Protein AF-A0A7S1QDV4-F1 (afdb_monomer_lite)

pLDDT: mean 86.15, std 13.87, range [32.69, 98.25]

Secondary structure (DSSP, 8-state):
-----PPPTT-------S--TTS-HHHHTTS------GGGGTTSHHHHHHHHHHHHHHH-TTGGG--HHHHHHHHHHHHHHHHHHHHHH--BSS---HHHHHHHHHHHHHHHHHGGG----------TTTTTT-----STHHHHHHHHHHHHHHHHHHHSSSB-HHHHHHHHHHHHHIIIIIS--------SS---GGGEEEETTTTEEEEGGGGSPPP---TTS-GGG-----HHHHHHHHHHHHHHHTT--------TTSSHHHHHHHIIIIIS-TTSTT-SEEEEEEE--TT--HHHHHHHHHTT-EEETTTTEEEPSTT-EEEEEEE-TT-SPP-TTS--HHHHHHHHHHHH-

Radius of gyration: 23.44 Å; chains: 1; bounding box: 70×48×66 Å

Structure (mmCIF, N/CA/C/O backbone):
data_AF-A0A7S1QDV4-F1
#
_entry.id   AF-A0A7S1QDV4-F1
#
loop_
_atom_site.group_PDB
_atom_site.id
_atom_site.type_symbol
_atom_site.label_atom_id
_atom_site.label_alt_id
_atom_site.label_comp_id
_atom_site.label_asym_id
_atom_site.label_entity_id
_atom_site.label_seq_id
_atom_site.pdbx_PDB_ins_code
_atom_site.Cartn_x
_atom_site.Cartn_y
_atom_site.Cartn_z
_atom_site.occupancy
_atom_site.B_iso_or_equiv
_atom_site.auth_seq_id
_atom_site.auth_comp_id
_atom_site.auth_asym_id
_atom_site.auth_atom_id
_atom_site.pdbx_PDB_model_num
ATOM 1 N N . ASN A 1 1 ? -30.503 -0.912 33.804 1.00 65.62 1 ASN A N 1
ATOM 2 C CA . ASN A 1 1 ? -31.696 -0.034 33.741 1.00 65.62 1 ASN A CA 1
ATOM 3 C C . ASN A 1 1 ? -33.002 -0.763 33.413 1.00 65.62 1 ASN A C 1
ATOM 5 O O . ASN A 1 1 ? -34.044 -0.167 33.613 1.00 65.62 1 ASN A O 1
ATOM 9 N N . GLY A 1 2 ? -33.002 -2.035 32.973 1.00 85.06 2 GLY A N 1
ATOM 10 C CA . GLY A 1 2 ? -34.245 -2.825 32.832 1.00 85.06 2 GLY A CA 1
ATOM 11 C C . GLY A 1 2 ? -35.190 -2.375 31.710 1.00 85.06 2 GLY A C 1
ATOM 12 O O . GLY A 1 2 ? -36.275 -2.934 31.560 1.00 85.06 2 GLY A O 1
ATOM 13 N N . GLU A 1 3 ? -34.776 -1.390 30.916 1.00 88.81 3 GLU A N 1
ATOM 14 C CA . GLU A 1 3 ? -35.532 -0.884 29.779 1.00 88.81 3 GLU A CA 1
ATOM 15 C C . GLU A 1 3 ? -35.648 -1.961 28.700 1.00 88.81 3 GLU A C 1
ATOM 17 O O . GLU A 1 3 ? -34.660 -2.550 28.260 1.00 88.81 3 GLU A O 1
ATOM 22 N N . ARG A 1 4 ? -36.886 -2.238 28.285 1.00 84.31 4 ARG A N 1
ATOM 23 C CA . ARG A 1 4 ? -37.187 -3.160 27.190 1.00 84.31 4 ARG A CA 1
ATOM 24 C C . ARG A 1 4 ? -37.425 -2.347 25.931 1.00 84.31 4 ARG A C 1
ATOM 26 O O . ARG A 1 4 ? -38.525 -1.844 25.719 1.00 84.31 4 ARG A O 1
ATOM 33 N N . ILE A 1 5 ? -36.400 -2.243 25.097 1.00 87.44 5 ILE A N 1
ATOM 34 C CA . ILE A 1 5 ? -36.508 -1.603 23.788 1.00 87.44 5 ILE A CA 1
ATOM 35 C C . ILE A 1 5 ? -36.873 -2.688 22.774 1.00 87.44 5 ILE A C 1
ATOM 37 O O . ILE A 1 5 ? -36.103 -3.619 22.546 1.00 87.44 5 ILE A O 1
ATOM 41 N N . LYS A 1 6 ? -38.077 -2.602 22.198 1.00 88.62 6 LYS A N 1
ATOM 42 C CA . LYS A 1 6 ? -38.465 -3.464 21.075 1.00 88.62 6 LYS A CA 1
ATOM 43 C C . LYS A 1 6 ? -37.795 -2.946 19.808 1.00 88.62 6 LYS A C 1
ATOM 45 O O . LYS A 1 6 ? -37.890 -1.757 19.525 1.00 88.62 6 LYS A O 1
ATOM 50 N N . ILE A 1 7 ? -37.155 -3.838 19.059 1.00 88.56 7 ILE A N 1
ATOM 51 C CA . ILE A 1 7 ? -36.587 -3.524 17.746 1.00 88.56 7 ILE A CA 1
ATOM 52 C C . ILE A 1 7 ? -37.751 -3.508 16.740 1.00 88.56 7 ILE A C 1
ATOM 54 O O . ILE A 1 7 ? -38.429 -4.527 16.618 1.00 88.56 7 ILE A O 1
ATOM 58 N N . PRO A 1 8 ? -38.046 -2.375 16.077 1.00 92.88 8 PRO A N 1
ATOM 59 C CA . PRO A 1 8 ? -39.055 -2.310 15.023 1.00 92.88 8 PRO A CA 1
ATO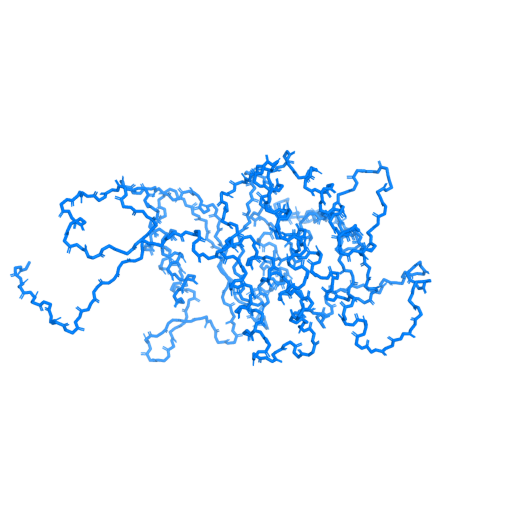M 60 C C . PRO A 1 8 ? -38.665 -3.155 13.804 1.00 92.88 8 PRO A C 1
ATOM 62 O O . PRO A 1 8 ? -37.484 -3.230 13.474 1.00 92.88 8 PRO A O 1
ATOM 65 N N . ASP A 1 9 ? -39.651 -3.668 13.064 1.00 91.81 9 ASP A N 1
ATOM 66 C CA . ASP A 1 9 ? -39.426 -4.506 11.867 1.00 91.81 9 ASP A CA 1
ATOM 67 C C . ASP A 1 9 ? -38.701 -3.775 10.718 1.00 91.81 9 ASP A C 1
ATOM 69 O O . ASP A 1 9 ? -38.211 -4.395 9.780 1.00 91.81 9 ASP A O 1
ATOM 73 N N . ILE A 1 10 ? -38.609 -2.444 10.793 1.00 95.25 10 ILE A N 1
ATOM 74 C CA . ILE A 1 10 ? -37.862 -1.608 9.842 1.00 95.25 10 ILE A CA 1
ATOM 75 C C . ILE A 1 10 ? -36.352 -1.549 10.132 1.00 95.25 10 ILE A C 1
ATOM 77 O O . ILE A 1 10 ? -35.610 -0.970 9.342 1.00 95.25 10 ILE A O 1
ATOM 81 N N . ILE A 1 11 ? -35.884 -2.099 11.259 1.00 93.25 11 ILE A N 1
ATOM 82 C CA . ILE A 1 11 ? -34.466 -2.093 11.641 1.00 93.25 11 ILE A CA 1
ATOM 83 C C . ILE A 1 11 ? -33.857 -3.464 11.360 1.00 93.25 11 ILE A C 1
ATOM 85 O O . ILE A 1 11 ? -34.303 -4.482 11.879 1.00 93.25 11 ILE A O 1
ATOM 89 N N . SER A 1 12 ? -32.782 -3.470 10.575 1.00 90.94 12 SER A N 1
ATOM 90 C CA . SER A 1 12 ? -31.929 -4.638 10.356 1.00 90.94 12 SER A CA 1
ATOM 91 C C . SER A 1 12 ? -30.550 -4.382 10.952 1.00 90.94 12 SER A C 1
ATOM 93 O O . SER A 1 12 ? -29.991 -3.301 10.780 1.00 90.94 12 SER A O 1
ATOM 95 N N . ILE A 1 13 ? -30.000 -5.376 11.649 1.00 90.62 13 ILE A N 1
ATOM 96 C CA . ILE A 1 13 ? -28.646 -5.328 12.208 1.00 90.62 13 ILE A CA 1
ATOM 97 C C . ILE A 1 13 ? -27.795 -6.312 11.415 1.00 90.62 13 ILE A C 1
ATOM 99 O O . ILE A 1 13 ? -28.118 -7.497 11.345 1.00 90.62 13 ILE A O 1
ATOM 103 N N . MET A 1 14 ? -26.719 -5.812 10.818 1.00 91.75 14 MET A N 1
ATOM 104 C CA . MET A 1 14 ? -25.786 -6.602 10.024 1.00 91.75 14 MET A CA 1
ATOM 105 C C . MET A 1 14 ? -24.405 -6.556 10.668 1.00 91.75 14 MET A C 1
ATOM 107 O O . MET A 1 14 ? -23.959 -5.500 11.114 1.00 91.75 14 MET A O 1
ATOM 111 N N . PHE A 1 15 ? -23.734 -7.704 10.688 1.00 89.19 15 PHE A N 1
ATOM 112 C CA . PHE A 1 15 ? -22.357 -7.833 11.140 1.00 89.19 15 PHE A CA 1
ATOM 113 C C . PHE A 1 15 ? -21.510 -8.344 9.981 1.00 89.19 15 PHE A C 1
ATOM 115 O O . PHE A 1 15 ? -21.818 -9.383 9.400 1.00 89.19 15 PHE A O 1
ATOM 122 N N . GLU A 1 16 ? -20.437 -7.625 9.673 1.00 88.62 16 GLU A N 1
ATOM 123 C CA . GLU A 1 16 ? -19.384 -8.100 8.784 1.00 88.62 16 GLU A CA 1
ATOM 124 C C . GLU A 1 16 ? -18.209 -8.533 9.658 1.00 88.62 16 GLU A C 1
ATOM 126 O O . GLU A 1 16 ? -17.581 -7.715 10.329 1.00 88.62 16 GLU A O 1
ATOM 131 N N . VAL A 1 17 ? -17.970 -9.841 9.717 1.00 87.44 17 VAL A N 1
ATOM 132 C CA . VAL A 1 17 ? -16.960 -10.448 10.587 1.00 87.44 17 VAL A CA 1
ATOM 133 C C . VAL A 1 17 ? -16.050 -11.350 9.774 1.00 87.44 17 VAL A C 1
ATOM 135 O O . VAL A 1 17 ? -16.496 -12.020 8.845 1.00 87.44 17 VAL A O 1
ATOM 138 N N . GLN A 1 18 ? -14.772 -11.388 10.145 1.00 83.69 18 GLN A N 1
ATOM 139 C CA . GLN A 1 18 ? -13.804 -12.276 9.510 1.00 83.69 18 GLN A CA 1
ATOM 140 C C . GLN A 1 18 ? -14.046 -13.741 9.893 1.00 83.69 18 GLN A C 1
ATOM 142 O O . GLN A 1 18 ? -13.958 -14.628 9.046 1.00 83.69 18 GLN A O 1
ATOM 147 N N . ASP A 1 19 ? -14.340 -14.001 11.169 1.00 85.75 19 ASP A N 1
ATOM 148 C CA . ASP A 1 19 ? -14.624 -15.338 11.672 1.00 85.75 19 ASP A CA 1
ATOM 149 C C . ASP A 1 19 ? -15.528 -15.313 12.914 1.00 85.75 19 ASP A C 1
ATOM 151 O O . ASP A 1 19 ? -15.794 -14.266 13.501 1.00 85.75 19 ASP A O 1
ATOM 155 N N . LEU A 1 20 ? -16.027 -16.493 13.291 1.00 88.56 20 LEU A N 1
ATOM 156 C CA . LEU A 1 20 ? -16.934 -16.702 14.424 1.00 88.56 20 LEU A CA 1
ATOM 157 C C . LEU A 1 20 ? -16.355 -17.681 15.455 1.00 88.56 20 LEU A C 1
ATOM 159 O O . LEU A 1 20 ? -17.106 -18.325 16.187 1.00 88.56 20 LEU A O 1
ATOM 163 N N . ARG A 1 21 ? -15.024 -17.828 15.528 1.00 87.88 21 ARG A N 1
ATOM 164 C CA . ARG A 1 21 ? -14.371 -18.860 16.362 1.00 87.88 21 ARG A CA 1
ATOM 165 C C . ARG A 1 21 ? -14.657 -18.714 17.856 1.00 87.88 21 ARG A C 1
ATOM 167 O O . ARG A 1 21 ? -14.619 -19.703 18.580 1.00 87.88 21 ARG A O 1
ATOM 174 N N . HIS A 1 22 ? -14.968 -17.501 18.302 1.00 87.81 22 HIS A N 1
ATOM 175 C CA . HIS A 1 22 ? -15.295 -17.194 19.694 1.00 87.81 22 HIS A CA 1
ATOM 176 C C . HIS A 1 22 ? -16.806 -17.114 19.970 1.00 87.81 22 HIS A C 1
ATOM 178 O O . HIS A 1 22 ? -17.211 -16.818 21.094 1.00 87.81 22 HIS A O 1
ATOM 184 N N . ALA A 1 23 ? -17.657 -17.390 18.977 1.00 87.69 23 ALA A N 1
ATOM 185 C CA . ALA A 1 23 ? -19.105 -17.371 19.142 1.00 87.69 23 ALA A CA 1
ATOM 186 C C . ALA A 1 23 ? -19.646 -18.758 19.524 1.00 87.69 23 ALA A C 1
ATOM 188 O O . ALA A 1 23 ? -19.267 -19.779 18.952 1.00 87.69 23 ALA A O 1
ATOM 189 N N . SER A 1 24 ? -20.590 -18.800 20.469 1.00 89.25 24 SER A N 1
ATOM 190 C CA . SER A 1 24 ? -21.280 -20.051 20.795 1.00 89.25 24 SER A CA 1
ATOM 191 C C . SER A 1 24 ? -22.285 -20.427 19.690 1.00 89.25 24 SER A C 1
ATOM 193 O O . SER A 1 24 ? -22.946 -19.530 19.152 1.00 89.25 24 SER A O 1
ATOM 195 N N . PRO A 1 25 ? -22.503 -21.728 19.400 1.00 87.50 25 PRO A N 1
ATOM 196 C CA . PRO A 1 25 ? -23.519 -22.170 18.439 1.00 87.50 25 PRO A CA 1
ATOM 197 C C . PRO A 1 25 ? -24.926 -21.628 18.738 1.00 87.50 25 PRO A C 1
ATOM 199 O O . PRO A 1 25 ? -25.683 -21.308 17.827 1.00 87.50 25 PRO A O 1
ATOM 202 N N . ALA A 1 26 ? -25.266 -21.474 20.022 1.00 89.88 26 ALA A N 1
ATOM 203 C CA . ALA A 1 26 ? -26.553 -20.937 20.459 1.00 89.88 26 ALA A CA 1
ATOM 204 C C . ALA A 1 26 ? -26.718 -19.433 20.174 1.00 89.88 26 ALA A C 1
ATOM 206 O O . ALA A 1 26 ? -27.845 -18.953 20.046 1.00 89.88 26 ALA A O 1
ATOM 207 N N . THR A 1 27 ? -25.611 -18.688 20.097 1.00 84.12 27 THR A N 1
ATOM 208 C CA . THR A 1 27 ? -25.610 -17.267 19.731 1.00 84.12 27 THR A CA 1
ATOM 209 C C . THR A 1 27 ? -25.847 -17.113 18.233 1.00 84.12 27 THR A C 1
ATOM 211 O O . THR A 1 27 ? -26.716 -16.347 17.825 1.00 84.12 27 THR A O 1
ATOM 214 N N . VAL A 1 28 ? -25.112 -17.871 17.414 1.00 87.69 28 VAL A N 1
ATOM 215 C CA . VAL A 1 28 ? -25.165 -17.749 15.947 1.00 87.69 28 VAL A CA 1
ATOM 216 C C . VAL A 1 28 ? -26.433 -18.349 15.339 1.00 87.69 28 VAL A C 1
ATOM 218 O O . VAL A 1 28 ? -26.867 -17.890 14.290 1.00 87.69 28 VAL A O 1
ATOM 221 N N . SER A 1 29 ? -27.090 -19.305 16.007 1.00 88.25 29 SER A N 1
ATOM 222 C CA . SER A 1 29 ? -28.340 -19.914 15.519 1.00 88.25 29 SER A CA 1
ATOM 223 C C . SER A 1 29 ? -29.528 -18.950 15.452 1.00 88.25 29 SER A C 1
ATOM 225 O O . SER A 1 29 ? -30.534 -19.253 14.815 1.00 88.25 29 SER A O 1
ATOM 227 N N . ARG A 1 30 ? -29.425 -17.791 16.112 1.00 87.62 30 ARG A N 1
ATOM 228 C CA . ARG A 1 30 ? -30.446 -16.734 16.095 1.00 87.62 30 ARG A CA 1
ATOM 229 C C . ARG A 1 30 ? -30.224 -15.710 14.981 1.00 87.62 30 ARG A C 1
ATOM 231 O O . ARG A 1 30 ? -31.045 -14.809 14.831 1.00 87.62 30 ARG A O 1
ATOM 238 N N . CYS A 1 31 ? -29.134 -15.836 14.226 1.00 88.50 31 CYS A N 1
ATOM 239 C CA . CYS A 1 31 ? -28.751 -14.922 13.158 1.00 88.50 31 CYS A CA 1
ATOM 240 C C . CYS A 1 31 ? -28.955 -15.576 11.785 1.00 88.50 31 CYS A C 1
ATOM 242 O O . CYS A 1 31 ? -28.742 -16.776 11.613 1.00 88.50 31 CYS A O 1
ATOM 244 N N . GLY A 1 32 ? -29.324 -14.771 10.787 1.00 90.50 32 GLY A N 1
ATOM 245 C CA . GLY A 1 32 ? -29.218 -15.181 9.388 1.00 90.50 32 GLY A CA 1
ATOM 246 C C . GLY A 1 32 ? -27.749 -15.196 8.973 1.00 90.50 32 GLY A C 1
ATOM 247 O O . GLY A 1 32 ? -27.080 -14.169 9.066 1.00 90.50 32 GLY A O 1
ATOM 248 N N . MET A 1 33 ? -27.248 -16.350 8.533 1.00 89.19 33 MET A N 1
ATOM 249 C CA . MET A 1 33 ? -25.855 -16.509 8.117 1.00 89.19 33 MET A CA 1
ATOM 250 C C . MET A 1 33 ? -25.735 -16.443 6.597 1.00 89.19 33 MET A C 1
ATOM 252 O O . MET A 1 33 ? -26.347 -17.241 5.888 1.00 89.19 33 MET A O 1
ATOM 256 N N . VAL A 1 34 ? -24.913 -15.517 6.106 1.00 89.06 34 VAL A N 1
ATOM 257 C CA . VAL A 1 34 ? -24.537 -15.423 4.692 1.00 89.06 34 VAL A CA 1
ATOM 258 C C . VAL A 1 34 ? -23.041 -15.690 4.592 1.00 89.06 34 VAL A C 1
ATOM 260 O O . VAL A 1 34 ? -22.234 -14.904 5.080 1.00 89.06 34 VAL A O 1
ATOM 263 N N . TYR A 1 35 ? -22.672 -16.814 3.982 1.00 84.75 35 TYR A N 1
ATOM 264 C CA . TYR A 1 35 ? -21.274 -17.171 3.754 1.00 84.75 35 TYR A CA 1
ATOM 265 C C . TYR A 1 35 ? -20.839 -16.669 2.378 1.00 84.75 35 TYR A C 1
ATOM 267 O O . TYR A 1 35 ? -21.443 -17.028 1.368 1.00 84.75 35 TYR A O 1
ATOM 275 N N . MET A 1 36 ? -19.785 -15.852 2.333 1.00 78.88 36 MET A N 1
ATOM 276 C CA . MET A 1 36 ? -19.123 -15.492 1.080 1.00 78.88 36 MET A CA 1
ATOM 277 C C . MET A 1 36 ? -17.886 -16.360 0.888 1.00 78.88 36 MET A C 1
ATOM 279 O O . MET A 1 36 ? -16.906 -16.226 1.619 1.00 78.88 36 MET A O 1
ATOM 283 N N . GLU A 1 37 ? -17.914 -17.239 -0.111 1.00 73.06 37 GLU A N 1
ATOM 284 C CA . GLU A 1 37 ? -16.713 -17.967 -0.512 1.00 73.06 37 GLU A CA 1
ATOM 285 C C . GLU A 1 37 ? -15.898 -17.130 -1.510 1.00 73.06 37 GLU A C 1
ATOM 287 O O . GLU A 1 37 ? -16.445 -16.689 -2.527 1.00 73.06 37 GLU A O 1
ATOM 292 N N . PRO A 1 38 ? -14.576 -16.970 -1.302 1.00 65.31 38 PRO A N 1
ATOM 293 C CA . PRO A 1 38 ? -13.695 -16.275 -2.248 1.00 65.31 38 PRO A CA 1
ATOM 294 C C . PRO A 1 38 ? -13.709 -16.870 -3.668 1.00 65.31 38 PRO A C 1
ATOM 296 O O . PRO A 1 38 ? -13.378 -16.187 -4.637 1.00 65.31 38 PRO A O 1
ATOM 299 N N . TYR A 1 39 ? -14.101 -18.143 -3.799 1.00 58.62 39 TYR A N 1
ATOM 300 C CA . TYR A 1 39 ? -14.150 -18.879 -5.061 1.00 58.62 39 TYR A CA 1
ATOM 301 C C . TYR A 1 39 ? -15.126 -18.276 -6.086 1.00 58.62 39 TYR A C 1
ATOM 303 O O . TYR A 1 39 ? -14.797 -18.217 -7.273 1.00 58.62 39 TYR A O 1
ATOM 311 N N . TYR A 1 40 ? -16.282 -17.756 -5.649 1.00 58.94 40 TYR A N 1
ATOM 312 C CA . TYR A 1 40 ? -17.314 -17.220 -6.553 1.00 58.94 40 TYR A CA 1
ATOM 313 C C . TYR A 1 40 ? -16.893 -15.948 -7.306 1.00 58.94 40 TYR A C 1
ATOM 315 O O . TYR A 1 40 ? -17.607 -15.493 -8.195 1.00 58.94 40 TYR A O 1
ATOM 323 N N . LEU A 1 41 ? -15.716 -15.398 -7.002 1.00 60.69 41 LEU A N 1
ATOM 324 C CA . LEU A 1 41 ? -15.153 -14.228 -7.672 1.00 60.69 41 LEU A CA 1
ATOM 325 C C . LEU A 1 41 ? -14.054 -14.572 -8.703 1.00 60.69 41 LEU A C 1
ATOM 327 O O . LEU A 1 41 ? -13.291 -13.687 -9.078 1.00 60.69 41 LEU A O 1
ATOM 331 N N . ALA A 1 42 ? -13.933 -15.828 -9.160 1.00 52.09 42 ALA A N 1
ATOM 332 C CA . ALA A 1 42 ? -12.973 -16.258 -10.197 1.00 52.09 42 ALA A CA 1
ATOM 333 C C . ALA A 1 42 ? -11.485 -15.964 -9.878 1.00 52.09 42 ALA A C 1
ATOM 335 O O . ALA A 1 42 ? -10.700 -15.639 -10.766 1.00 52.09 42 ALA A O 1
ATOM 336 N N . GLY A 1 43 ? -11.084 -16.098 -8.608 1.00 62.19 43 GLY A N 1
ATOM 337 C CA . GLY A 1 43 ? -9.784 -15.627 -8.102 1.00 62.19 43 GLY A CA 1
ATOM 338 C C . GLY A 1 43 ? -9.861 -14.247 -7.441 1.00 62.19 43 GLY A C 1
ATOM 339 O O . GLY A 1 43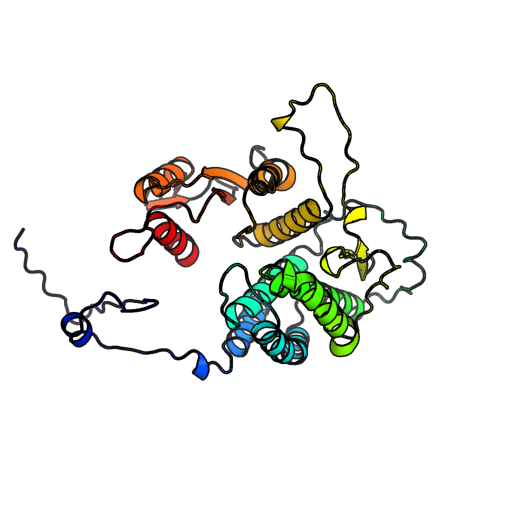 ? -8.848 -13.712 -6.995 1.00 62.19 43 GLY A O 1
ATOM 340 N N . GLY A 1 44 ? -11.055 -13.659 -7.353 1.00 80.25 44 GLY A N 1
ATOM 341 C CA . GLY A 1 44 ? -11.321 -12.417 -6.628 1.00 80.25 44 GLY A CA 1
ATOM 342 C C . GLY A 1 44 ? -11.024 -11.163 -7.433 1.00 80.25 44 GLY A C 1
ATOM 343 O O . GLY A 1 44 ? -11.730 -10.164 -7.325 1.00 80.25 44 GLY A O 1
ATOM 344 N N . TRP A 1 45 ? -9.956 -11.202 -8.222 1.00 90.06 45 TRP A N 1
ATOM 345 C CA . TRP A 1 45 ? -9.272 -9.993 -8.646 1.00 90.06 45 TRP A CA 1
ATOM 346 C C . TRP A 1 45 ? -9.790 -9.407 -9.959 1.00 90.06 45 TRP A C 1
ATOM 348 O O . TRP A 1 45 ? -9.799 -8.188 -10.076 1.00 90.06 45 TRP A O 1
ATOM 358 N N . GLN A 1 46 ? -10.244 -10.206 -10.932 1.00 91.44 46 GLN A N 1
ATOM 359 C CA . GLN A 1 46 ? -10.703 -9.695 -12.234 1.00 91.44 46 GLN A CA 1
ATOM 360 C C . GLN A 1 46 ? -11.866 -8.700 -12.110 1.00 91.44 46 GLN A C 1
ATOM 362 O O . GLN A 1 46 ? -11.755 -7.606 -12.672 1.00 91.44 46 GLN A O 1
ATOM 367 N N . PRO A 1 47 ? -12.970 -9.004 -11.387 1.00 90.88 47 PRO A N 1
ATOM 368 C CA . PRO A 1 47 ? -14.069 -8.049 -11.254 1.00 90.88 47 PRO A CA 1
ATOM 369 C C . PRO A 1 47 ? -13.642 -6.780 -10.505 1.00 90.88 47 PRO A C 1
ATOM 371 O O . PRO A 1 47 ? -14.033 -5.681 -10.897 1.00 90.88 47 PRO A O 1
ATOM 374 N N . LEU A 1 48 ? -12.789 -6.912 -9.481 1.00 91.50 48 LEU A N 1
ATOM 375 C CA . LEU A 1 48 ? -12.246 -5.771 -8.741 1.00 91.50 48 LEU A CA 1
ATOM 376 C C . LEU A 1 48 ? -11.350 -4.899 -9.628 1.00 91.50 48 LEU A C 1
ATOM 378 O O . LEU A 1 48 ? -11.509 -3.681 -9.647 1.00 91.50 48 LEU A O 1
ATOM 382 N N . ALA A 1 49 ? -10.463 -5.513 -10.411 1.00 94.31 49 ALA A N 1
ATOM 383 C CA . ALA A 1 49 ? -9.566 -4.829 -11.331 1.00 94.31 49 ALA A CA 1
ATOM 384 C C . ALA A 1 49 ? -10.331 -4.086 -12.428 1.00 94.31 49 ALA A C 1
ATOM 386 O O . ALA A 1 49 ? -10.056 -2.912 -12.691 1.00 94.31 49 ALA A O 1
ATOM 387 N N . LYS A 1 50 ? -11.337 -4.744 -13.015 1.00 93.75 50 LYS A N 1
ATOM 388 C CA . LYS A 1 50 ? -12.220 -4.142 -14.013 1.00 93.75 50 LYS A CA 1
ATOM 389 C C . LYS A 1 50 ? -12.964 -2.943 -13.430 1.00 93.75 50 LYS A C 1
ATOM 391 O O . LYS A 1 50 ? -12.864 -1.849 -13.980 1.00 93.75 50 LYS A O 1
ATOM 396 N N . SER A 1 51 ? -13.630 -3.119 -12.287 1.00 93.75 51 SER A N 1
ATOM 397 C CA . SER A 1 51 ? -14.368 -2.039 -11.621 1.00 93.75 51 SER A CA 1
ATOM 398 C C . SER A 1 51 ? -13.458 -0.872 -11.234 1.00 93.75 51 SER A C 1
ATOM 400 O O . SER A 1 51 ? -13.842 0.285 -11.395 1.00 93.75 51 SER A O 1
ATOM 402 N N . PHE A 1 52 ? -12.252 -1.153 -10.734 1.00 94.75 52 PHE A N 1
ATOM 403 C CA . PHE A 1 52 ? -11.268 -0.134 -10.373 1.00 94.75 52 PHE A CA 1
ATOM 404 C C . PHE A 1 52 ? -10.817 0.671 -11.596 1.00 94.75 5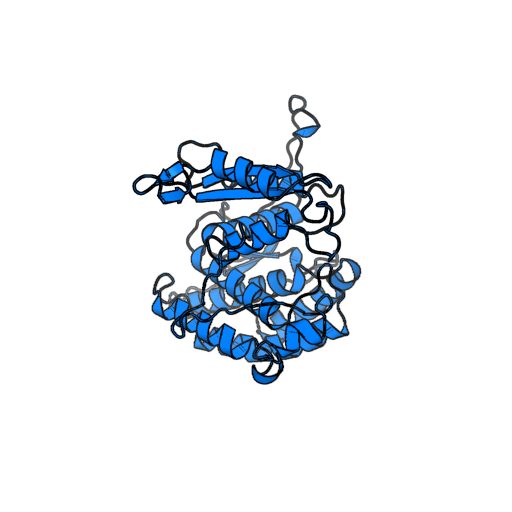2 PHE A C 1
ATOM 406 O O . PHE A 1 52 ? -10.809 1.901 -11.567 1.00 94.75 52 PHE A O 1
ATOM 413 N N . SER A 1 53 ? -10.485 -0.020 -12.688 1.00 94.44 53 SER A N 1
ATOM 414 C CA . SER A 1 53 ? -10.033 0.604 -13.930 1.00 94.44 53 SER A CA 1
ATOM 415 C C . SER A 1 53 ? -11.135 1.439 -14.596 1.00 94.44 53 SER A C 1
ATOM 417 O O . SER A 1 53 ? -10.881 2.562 -15.030 1.00 94.44 53 SER A O 1
ATOM 419 N N . GLU A 1 54 ? -12.373 0.939 -14.627 1.00 93.38 54 GLU A N 1
ATOM 420 C CA . GLU A 1 54 ? -13.529 1.684 -15.142 1.00 93.38 54 GLU A CA 1
ATOM 421 C C . GLU A 1 54 ? -13.848 2.924 -14.298 1.00 93.38 54 GLU A C 1
ATOM 423 O O . GLU A 1 54 ? -14.183 3.972 -14.849 1.00 93.38 54 GLU A O 1
ATOM 428 N N . ALA A 1 55 ? -13.735 2.830 -12.968 1.00 92.56 55 ALA A N 1
ATOM 429 C CA . ALA A 1 55 ? -13.956 3.967 -12.078 1.00 92.56 55 ALA A CA 1
ATOM 430 C C . ALA A 1 55 ? -12.955 5.100 -12.348 1.00 92.56 55 ALA A C 1
ATOM 432 O O . ALA A 1 55 ? -13.359 6.257 -12.423 1.00 92.56 55 ALA A O 1
ATOM 433 N N . ILE A 1 56 ? -11.678 4.772 -12.572 1.00 89.69 56 ILE A N 1
ATOM 434 C CA . ILE A 1 56 ? -10.649 5.755 -12.947 1.00 89.69 56 ILE A CA 1
ATOM 435 C C . ILE A 1 56 ? -10.965 6.397 -14.301 1.00 89.69 56 ILE A C 1
ATOM 437 O O . ILE A 1 56 ? -10.877 7.617 -14.434 1.00 89.69 56 ILE A O 1
ATOM 441 N N . GLY A 1 57 ? -11.371 5.596 -15.291 1.00 84.44 57 GLY A N 1
ATOM 442 C CA . GLY A 1 57 ? -11.778 6.114 -16.600 1.00 84.44 57 GLY A CA 1
ATOM 443 C C . GLY A 1 57 ? -12.948 7.101 -16.507 1.00 84.44 57 GLY A C 1
ATOM 444 O O . GLY A 1 57 ? -12.939 8.127 -17.182 1.00 84.44 57 GLY A O 1
ATOM 445 N N . LYS A 1 58 ? -13.922 6.833 -15.624 1.00 85.88 58 LYS A N 1
ATOM 446 C CA . LYS A 1 58 ? -15.068 7.723 -15.355 1.00 85.88 58 LYS A CA 1
ATOM 447 C C . LYS A 1 58 ? -14.686 8.985 -14.581 1.00 85.88 58 LYS A C 1
ATOM 449 O O . LYS A 1 58 ? -15.268 10.033 -14.834 1.00 85.88 58 LYS A O 1
ATOM 454 N N . GLU A 1 59 ? -13.737 8.888 -13.648 1.00 84.00 59 GLU A N 1
ATOM 455 C CA . GLU A 1 59 ? -13.211 10.028 -12.880 1.00 84.00 59 GLU A CA 1
ATOM 456 C C . GLU A 1 59 ? -12.600 11.084 -13.818 1.00 84.00 59 GLU A C 1
ATOM 458 O O . GLU A 1 59 ? -12.663 12.279 -13.541 1.00 84.00 59 GLU A O 1
ATOM 463 N N . GLY A 1 60 ? -12.006 10.641 -14.934 1.00 73.69 60 GLY A N 1
ATOM 464 C CA . GLY A 1 60 ? -11.425 11.504 -15.966 1.00 73.69 60 GLY A CA 1
ATOM 465 C C . GLY A 1 60 ? -10.154 12.245 -15.532 1.00 73.69 60 GLY A C 1
ATOM 466 O O . GLY A 1 60 ? -9.521 12.905 -16.353 1.00 73.69 60 GLY A O 1
ATOM 467 N N . THR A 1 61 ? -9.732 12.105 -14.272 1.00 74.69 61 THR A N 1
ATOM 468 C CA . THR A 1 61 ? -8.593 12.827 -13.679 1.00 74.69 61 THR A CA 1
ATOM 469 C C . THR A 1 61 ? -7.251 12.472 -14.305 1.00 74.69 61 THR A C 1
ATOM 471 O O . THR A 1 61 ? -6.347 13.304 -14.322 1.00 74.69 61 THR A O 1
ATOM 474 N N . LEU A 1 62 ? -7.121 11.267 -14.863 1.00 79.56 62 LEU A N 1
ATOM 475 C CA . LEU A 1 62 ? -5.904 10.809 -15.544 1.00 79.56 62 LEU A CA 1
ATOM 476 C C . LEU A 1 62 ? -5.939 11.011 -17.068 1.00 79.56 62 LEU A C 1
ATOM 478 O O . LEU A 1 62 ? -4.949 10.723 -17.744 1.00 79.56 62 LEU A O 1
ATOM 482 N N . GLY A 1 63 ? -7.049 11.522 -17.614 1.00 75.44 63 GLY A N 1
ATOM 483 C CA . GLY A 1 63 ? -7.228 11.734 -19.051 1.00 75.44 63 GLY A CA 1
ATOM 484 C C . GLY A 1 63 ? -6.883 10.492 -19.885 1.00 75.44 63 GLY A C 1
ATOM 485 O O . GLY A 1 63 ? -7.191 9.365 -19.505 1.00 75.44 63 GLY A O 1
ATOM 486 N N . GLY A 1 64 ? -6.195 10.696 -21.012 1.00 78.56 64 GLY A N 1
ATOM 487 C CA . GLY A 1 64 ? -5.776 9.623 -21.925 1.00 78.56 64 GLY A CA 1
ATOM 488 C C . GLY A 1 64 ? -4.602 8.755 -21.451 1.00 78.56 64 GLY A C 1
ATOM 489 O O . GLY A 1 64 ? -4.162 7.899 -22.209 1.00 78.56 64 GLY A O 1
ATOM 490 N N . ARG A 1 65 ? -4.084 8.962 -20.231 1.00 85.44 65 ARG A N 1
ATOM 491 C CA . ARG A 1 65 ? -2.920 8.224 -19.693 1.00 85.44 65 ARG A CA 1
ATOM 492 C C . ARG A 1 65 ? -3.291 6.897 -19.044 1.00 85.44 65 ARG A C 1
ATOM 494 O O . ARG A 1 65 ? -2.416 6.109 -18.693 1.00 85.44 65 ARG A O 1
ATOM 501 N N . TRP A 1 66 ? -4.581 6.677 -18.809 1.00 90.56 66 TRP A N 1
ATOM 502 C CA . TRP A 1 66 ? -5.086 5.439 -18.240 1.00 90.56 66 TRP A CA 1
ATOM 503 C C . TRP A 1 66 ? -5.583 4.516 -19.353 1.00 90.56 66 TRP A C 1
ATOM 505 O O . TRP A 1 66 ? -6.660 4.719 -19.914 1.00 90.56 66 TRP A O 1
ATOM 515 N N . HIS A 1 67 ? -4.798 3.488 -19.675 1.00 91.94 67 HIS A N 1
ATOM 516 C CA . HIS A 1 67 ? -5.087 2.575 -20.781 1.00 91.94 67 HIS A CA 1
ATOM 517 C C . HIS A 1 67 ? -5.843 1.331 -20.283 1.00 91.94 67 HIS A C 1
ATOM 519 O O . HIS A 1 67 ? -5.234 0.308 -19.979 1.00 91.94 67 HIS A O 1
ATOM 525 N N . HIS A 1 68 ? -7.179 1.417 -20.187 1.00 92.31 68 HIS A N 1
ATOM 526 C CA . HIS A 1 68 ? -8.035 0.349 -19.639 1.00 92.31 68 HIS A CA 1
ATOM 527 C C . HIS A 1 68 ? -7.826 -1.016 -20.315 1.00 92.31 68 HIS A C 1
ATOM 529 O O . HIS A 1 68 ? -7.494 -1.985 -19.635 1.00 92.31 68 HIS A O 1
ATOM 535 N N . ASP A 1 69 ? -7.998 -1.097 -21.637 1.00 93.12 69 ASP A N 1
ATOM 536 C CA . ASP A 1 69 ? -7.946 -2.375 -22.365 1.00 93.12 69 ASP A CA 1
ATOM 537 C C . ASP A 1 69 ? -6.559 -3.024 -22.290 1.00 93.12 69 ASP A C 1
ATOM 539 O O . ASP A 1 69 ? -6.418 -4.240 -22.148 1.00 93.12 69 ASP A O 1
ATOM 543 N N . GLU A 1 70 ? -5.516 -2.197 -22.343 1.00 93.81 70 GLU A N 1
ATOM 544 C CA . GLU A 1 70 ? -4.141 -2.658 -22.208 1.00 93.81 70 GLU A CA 1
ATOM 545 C C . GLU A 1 70 ? -3.840 -3.150 -20.797 1.00 93.81 70 GLU A C 1
ATOM 547 O O . GLU A 1 70 ? -3.252 -4.219 -20.648 1.00 93.81 70 GLU A O 1
ATOM 552 N N . LEU A 1 71 ? -4.291 -2.426 -19.771 1.00 96.19 71 LEU A N 1
ATOM 553 C CA . LEU A 1 71 ? -4.167 -2.856 -18.385 1.00 96.19 71 LEU A CA 1
ATOM 554 C C . LEU A 1 71 ? -4.800 -4.234 -18.181 1.00 96.19 71 LEU A C 1
ATOM 556 O O . LEU A 1 71 ? -4.150 -5.120 -17.632 1.00 96.19 71 LEU A O 1
ATOM 560 N N . MET A 1 72 ? -6.039 -4.428 -18.642 1.00 96.19 72 MET A N 1
ATOM 561 C CA . MET A 1 72 ? -6.729 -5.713 -18.500 1.00 96.19 72 MET A CA 1
ATOM 562 C C . MET A 1 72 ? -5.974 -6.834 -19.228 1.00 96.19 72 MET A C 1
ATOM 564 O O . MET A 1 72 ? -5.721 -7.883 -18.640 1.00 96.19 72 MET A O 1
ATOM 568 N N . SER A 1 73 ? -5.500 -6.576 -20.453 1.00 96.50 73 SER A N 1
ATOM 569 C CA . SER A 1 73 ? -4.681 -7.525 -21.223 1.00 96.50 73 SER A CA 1
ATOM 570 C C . SER A 1 73 ? -3.360 -7.885 -20.528 1.00 96.50 73 SER A C 1
ATOM 572 O O . SER A 1 73 ? -2.956 -9.050 -20.515 1.00 96.50 73 SER A O 1
ATOM 574 N N . MET A 1 74 ? -2.673 -6.911 -19.922 1.00 97.31 74 MET A N 1
ATOM 575 C CA . MET A 1 74 ? -1.440 -7.155 -19.167 1.00 97.31 74 MET A CA 1
ATOM 576 C C . MET A 1 74 ? -1.706 -7.954 -17.888 1.00 97.31 74 MET A C 1
ATOM 578 O O . MET A 1 74 ? -0.950 -8.878 -17.585 1.00 97.31 74 MET A O 1
ATOM 582 N N . LEU A 1 75 ? -2.782 -7.649 -17.156 1.00 97.06 75 LEU A N 1
ATOM 583 C CA . LEU A 1 75 ? -3.165 -8.397 -15.957 1.00 97.06 75 LEU A CA 1
ATOM 584 C C . LEU A 1 75 ? -3.464 -9.863 -16.278 1.00 97.06 75 LEU A C 1
ATOM 586 O O . LEU A 1 75 ? -2.929 -10.740 -15.603 1.00 97.06 75 LEU A O 1
ATOM 590 N N . ASP A 1 76 ? -4.236 -10.134 -17.332 1.00 95.19 76 ASP A N 1
ATOM 591 C CA . ASP A 1 76 ? -4.586 -11.501 -17.740 1.00 95.19 76 ASP A CA 1
ATOM 592 C C . ASP A 1 76 ? -3.352 -12.341 -18.101 1.00 95.19 76 ASP A C 1
ATOM 594 O O . ASP A 1 76 ? -3.307 -13.541 -17.824 1.00 95.19 76 ASP A O 1
ATOM 598 N N . LYS A 1 77 ? -2.312 -11.715 -18.665 1.00 95.88 77 LYS A N 1
ATOM 599 C CA . LYS A 1 77 ? -1.040 -12.386 -18.980 1.00 95.88 77 LYS A CA 1
ATOM 600 C C . LYS A 1 77 ? -0.163 -12.614 -17.748 1.00 95.88 77 LYS A C 1
ATOM 602 O O . LYS A 1 77 ? 0.530 -13.625 -17.662 1.00 95.88 77 LYS A O 1
ATOM 607 N N . VAL A 1 78 ? -0.151 -11.664 -16.814 1.00 96.88 78 VAL A N 1
ATOM 608 C CA . VAL A 1 78 ? 0.858 -11.601 -15.745 1.00 96.88 78 VAL A CA 1
ATOM 609 C C . VAL A 1 78 ? 0.362 -12.221 -14.442 1.00 96.88 78 VAL A C 1
ATOM 611 O O . VAL A 1 78 ? 1.092 -12.979 -13.798 1.00 96.88 78 VAL A O 1
ATOM 614 N N . VAL A 1 79 ? -0.871 -11.918 -14.037 1.00 96.00 79 VAL A N 1
ATOM 615 C CA . VAL A 1 79 ? -1.399 -12.246 -12.705 1.00 96.00 79 VAL A CA 1
ATOM 616 C C . VAL A 1 79 ? -1.554 -13.754 -12.477 1.00 96.00 79 VAL A C 1
ATOM 618 O O . VAL A 1 79 ? -1.064 -14.215 -11.446 1.00 96.00 79 VAL A O 1
ATOM 621 N N . PRO A 1 80 ? -2.138 -14.565 -13.386 1.00 94.56 80 PRO A N 1
ATOM 622 C CA . PRO A 1 80 ? -2.372 -15.987 -13.107 1.00 94.56 80 PRO A CA 1
ATOM 623 C C . PRO A 1 80 ? -1.082 -16.770 -12.829 1.00 94.56 80 PRO A C 1
ATOM 625 O O . PRO A 1 80 ? -0.985 -17.506 -11.843 1.00 94.56 80 PRO A O 1
ATOM 628 N N . THR A 1 81 ? -0.062 -16.573 -13.669 1.00 96.12 81 THR A N 1
ATOM 629 C CA . THR A 1 81 ? 1.254 -17.206 -13.504 1.00 96.12 81 THR A CA 1
ATOM 630 C C . THR A 1 81 ? 1.954 -16.690 -12.252 1.00 96.12 81 THR A C 1
ATOM 632 O O . THR A 1 81 ? 2.525 -17.483 -11.500 1.00 96.12 81 THR A O 1
ATOM 635 N N . THR A 1 82 ? 1.862 -15.381 -11.993 1.00 96.50 82 THR A N 1
ATOM 636 C CA . THR A 1 82 ? 2.459 -14.767 -10.804 1.00 96.50 82 THR A CA 1
ATOM 637 C C . THR A 1 82 ? 1.850 -15.327 -9.534 1.00 96.50 82 THR A C 1
ATOM 639 O O . THR A 1 82 ? 2.606 -15.809 -8.707 1.00 96.50 82 THR A O 1
ATOM 642 N N . LEU A 1 83 ? 0.524 -15.332 -9.371 1.00 95.06 83 LEU A N 1
ATOM 643 C CA . LEU A 1 83 ? -0.127 -15.819 -8.147 1.00 95.06 83 LEU A CA 1
ATOM 644 C C . LEU A 1 83 ? 0.196 -17.293 -7.876 1.00 95.06 83 LEU A C 1
ATOM 646 O O . LEU A 1 83 ? 0.500 -17.668 -6.743 1.00 95.06 83 LEU A O 1
ATOM 650 N N . LYS A 1 84 ? 0.223 -18.127 -8.925 1.00 95.00 84 LYS A N 1
ATOM 651 C CA . LYS A 1 84 ? 0.613 -19.536 -8.800 1.00 95.00 84 LYS A CA 1
ATOM 652 C C . LYS A 1 84 ? 2.058 -19.690 -8.318 1.00 95.00 84 LYS A C 1
ATOM 654 O O . LYS A 1 84 ? 2.318 -20.506 -7.436 1.00 95.00 84 LYS A O 1
ATOM 659 N N . PHE A 1 85 ? 2.990 -18.927 -8.889 1.00 96.81 85 PHE A N 1
ATOM 660 C CA . PHE A 1 85 ? 4.386 -18.903 -8.445 1.00 96.81 85 PHE A CA 1
ATOM 661 C C . PHE A 1 85 ? 4.505 -18.361 -7.016 1.00 96.81 85 PHE A C 1
ATOM 663 O O . PHE A 1 85 ? 5.165 -18.966 -6.178 1.00 96.81 85 PHE A O 1
ATOM 670 N N . TYR A 1 86 ? 3.797 -17.273 -6.729 1.00 95.25 86 TYR A N 1
ATOM 671 C CA . TYR A 1 86 ? 3.787 -16.571 -5.456 1.00 95.25 86 TYR A CA 1
ATOM 672 C C . TYR A 1 86 ? 3.429 -17.504 -4.302 1.00 95.25 86 TYR A C 1
ATOM 674 O O . TYR A 1 86 ? 4.194 -17.640 -3.354 1.00 95.25 86 TYR A O 1
ATOM 682 N N . ARG A 1 87 ? 2.306 -18.221 -4.423 1.00 94.00 87 ARG A N 1
ATOM 683 C CA . ARG A 1 87 ? 1.814 -19.136 -3.383 1.00 94.00 87 ARG A CA 1
ATOM 684 C C . ARG A 1 87 ? 2.641 -20.408 -3.240 1.00 94.00 87 ARG A C 1
ATOM 686 O O . ARG A 1 87 ? 2.627 -21.017 -2.176 1.00 94.00 87 ARG A O 1
ATOM 693 N N . LYS A 1 88 ? 3.333 -20.828 -4.301 1.00 95.81 88 LYS A N 1
ATOM 694 C CA . LYS A 1 88 ? 4.109 -22.071 -4.307 1.00 95.81 88 LYS A CA 1
ATOM 695 C C . LYS A 1 88 ? 5.551 -21.876 -3.838 1.00 95.81 88 LYS A C 1
ATOM 697 O O . LYS A 1 88 ? 6.084 -22.737 -3.147 1.00 95.81 88 LYS A O 1
ATOM 702 N N . GLU A 1 89 ? 6.191 -20.786 -4.252 1.00 95.06 89 GLU A N 1
ATOM 703 C CA . GLU A 1 89 ? 7.649 -20.629 -4.171 1.00 95.06 89 GLU A CA 1
ATOM 704 C C . GLU A 1 89 ? 8.099 -19.532 -3.201 1.00 95.06 89 GLU A C 1
ATOM 706 O O . GLU A 1 89 ? 9.271 -19.520 -2.800 1.00 95.06 89 GLU A O 1
ATOM 711 N N . LEU A 1 90 ? 7.208 -18.601 -2.838 1.00 95.19 90 LEU A N 1
ATOM 712 C CA . LEU A 1 90 ? 7.540 -17.441 -2.015 1.00 95.19 90 LEU A CA 1
ATOM 713 C C . LEU A 1 90 ? 6.944 -17.568 -0.611 1.00 95.19 90 LEU A C 1
ATOM 715 O O . LEU A 1 90 ? 5.817 -18.019 -0.427 1.00 95.19 90 LEU A O 1
ATOM 719 N N . GLY A 1 91 ? 7.718 -17.141 0.387 1.00 92.81 91 GLY A N 1
ATOM 720 C CA . GLY A 1 91 ? 7.220 -16.883 1.738 1.00 92.81 91 GLY A CA 1
ATOM 721 C C . GLY A 1 91 ? 6.996 -15.388 1.939 1.00 92.81 91 GLY A C 1
ATOM 722 O O . GLY A 1 91 ? 7.799 -14.593 1.447 1.00 92.81 91 GLY A O 1
ATOM 723 N N . GLU A 1 92 ? 5.953 -15.017 2.678 1.00 92.44 92 GLU A N 1
ATOM 724 C CA . GLU A 1 92 ? 5.591 -13.627 2.990 1.00 92.44 92 GLU A CA 1
ATOM 725 C C . GLU A 1 92 ? 5.850 -13.275 4.456 1.00 92.44 92 GLU A C 1
ATOM 727 O O . GLU A 1 92 ? 5.824 -14.150 5.322 1.00 92.44 92 GLU A O 1
ATOM 732 N N . TYR A 1 93 ? 6.043 -11.984 4.739 1.00 90.00 93 TYR A N 1
ATOM 733 C CA . TYR A 1 93 ? 6.064 -11.474 6.113 1.00 90.00 93 TYR A CA 1
ATOM 734 C C . TYR A 1 93 ? 4.667 -11.417 6.734 1.00 90.00 93 TYR A C 1
ATOM 736 O O . TYR A 1 93 ? 4.485 -11.791 7.891 1.00 90.00 93 TYR A O 1
ATOM 744 N N . ILE A 1 94 ? 3.685 -10.943 5.967 1.00 90.69 94 ILE A N 1
ATOM 745 C CA . ILE A 1 94 ? 2.286 -10.826 6.387 1.00 90.69 94 ILE A CA 1
ATOM 746 C C . ILE A 1 94 ? 1.448 -11.648 5.416 1.00 90.69 94 ILE A C 1
ATOM 748 O O . ILE A 1 94 ? 1.587 -11.484 4.211 1.00 90.69 94 ILE A O 1
ATOM 752 N N . ALA A 1 95 ? 0.577 -12.528 5.903 1.00 91.00 95 ALA A N 1
ATOM 753 C CA . ALA A 1 95 ? -0.289 -13.292 5.009 1.00 91.00 95 ALA A CA 1
ATOM 754 C C . ALA A 1 95 ? -1.182 -12.344 4.190 1.00 91.00 95 ALA A C 1
ATOM 756 O O . ALA A 1 95 ? -1.905 -11.523 4.756 1.00 91.00 95 ALA A O 1
ATOM 757 N N . SER A 1 96 ? -1.125 -12.455 2.864 1.00 91.25 96 SER A N 1
ATOM 758 C CA . SER A 1 96 ? -1.927 -11.637 1.955 1.00 91.25 96 SER A CA 1
ATOM 759 C C . SER A 1 96 ? -3.042 -12.438 1.287 1.00 91.25 96 SER A C 1
ATOM 761 O O . SER A 1 96 ? -2.995 -13.664 1.191 1.00 91.25 96 SER A O 1
ATOM 763 N N . VAL A 1 97 ? -4.040 -11.721 0.775 1.00 89.88 97 VAL A N 1
ATOM 764 C CA . VAL A 1 97 ? -5.090 -12.275 -0.087 1.00 89.88 97 VAL A CA 1
ATOM 765 C C . VAL A 1 97 ? -4.754 -11.950 -1.541 1.00 89.88 97 VAL A C 1
ATOM 767 O O . VAL A 1 97 ? -4.370 -10.822 -1.845 1.00 89.88 97 VAL A O 1
ATOM 770 N N . ASP A 1 98 ? -4.941 -12.910 -2.450 1.00 91.50 98 ASP A N 1
ATOM 771 C CA . ASP A 1 98 ? -4.613 -12.773 -3.882 1.00 91.50 98 ASP A CA 1
ATOM 772 C C . ASP A 1 98 ? -5.240 -11.530 -4.521 1.00 91.50 98 ASP A C 1
ATOM 774 O O . ASP A 1 98 ? -4.562 -10.757 -5.199 1.00 91.50 98 ASP A O 1
ATOM 778 N N . ALA A 1 99 ? -6.522 -11.287 -4.242 1.00 90.94 99 ALA A N 1
ATOM 779 C CA . ALA A 1 99 ? -7.218 -10.094 -4.703 1.00 90.94 99 ALA A CA 1
ATOM 780 C C . ALA A 1 99 ? -6.543 -8.802 -4.222 1.00 90.94 99 ALA A C 1
ATOM 782 O O . ALA A 1 99 ? -6.379 -7.866 -5.003 1.00 90.94 99 ALA A O 1
ATOM 783 N N . GLN A 1 100 ? -6.089 -8.761 -2.967 1.00 91.00 100 GLN A N 1
ATOM 784 C CA . GLN A 1 100 ? -5.439 -7.581 -2.406 1.00 91.00 100 GLN A CA 1
ATOM 785 C C . GLN A 1 100 ? -4.054 -7.336 -3.015 1.00 91.00 100 GLN A C 1
ATOM 787 O O . GLN A 1 100 ? -3.690 -6.182 -3.229 1.00 91.00 100 GLN A O 1
ATOM 792 N N . LEU A 1 101 ? -3.304 -8.390 -3.356 1.00 94.00 101 LEU A N 1
ATOM 793 C CA . LEU A 1 101 ? -2.035 -8.252 -4.082 1.00 94.00 101 LEU A CA 1
ATOM 794 C C . LEU A 1 101 ? -2.240 -7.534 -5.426 1.00 94.00 101 LEU A C 1
ATOM 796 O O . LEU A 1 101 ? -1.501 -6.606 -5.761 1.00 94.00 101 LEU A O 1
ATOM 800 N N . VAL A 1 102 ? -3.290 -7.902 -6.164 1.00 95.50 102 VAL A N 1
ATOM 801 C CA . VAL A 1 102 ? -3.642 -7.246 -7.434 1.00 95.50 102 VAL A CA 1
ATOM 802 C C . VAL A 1 102 ? -4.150 -5.822 -7.203 1.00 95.50 102 VAL A C 1
ATOM 804 O O . VAL A 1 102 ? -3.746 -4.903 -7.913 1.00 95.50 102 VAL A O 1
ATOM 807 N N . MET A 1 103 ? -4.974 -5.587 -6.180 1.00 95.50 103 MET A N 1
ATOM 808 C CA . MET A 1 103 ? -5.427 -4.231 -5.847 1.00 95.50 103 MET A CA 1
ATOM 809 C C . MET A 1 103 ? -4.274 -3.308 -5.433 1.00 95.50 103 MET A C 1
ATOM 811 O O . MET A 1 103 ? -4.289 -2.123 -5.778 1.00 95.50 103 MET A O 1
ATOM 815 N N . ASN A 1 104 ? -3.245 -3.832 -4.761 1.00 95.75 104 ASN A N 1
ATOM 816 C CA . ASN A 1 104 ? -2.029 -3.086 -4.436 1.00 95.75 104 ASN A CA 1
ATOM 817 C C . ASN A 1 104 ? -1.250 -2.710 -5.705 1.00 95.75 104 ASN A C 1
ATOM 819 O O . ASN A 1 104 ? -0.813 -1.565 -5.825 1.00 95.75 104 ASN A O 1
ATOM 823 N N . LEU A 1 105 ? -1.135 -3.628 -6.675 1.00 97.75 105 LEU A N 1
ATOM 824 C CA . LEU A 1 105 ? -0.548 -3.352 -7.993 1.00 97.75 105 LEU A CA 1
ATOM 825 C C . LEU A 1 105 ? -1.267 -2.193 -8.681 1.00 97.75 105 LEU A C 1
ATOM 827 O O . LEU A 1 105 ? -0.632 -1.223 -9.090 1.00 97.75 105 LEU A O 1
ATOM 831 N N . LEU A 1 106 ? -2.595 -2.269 -8.761 1.00 97.38 106 LEU A N 1
ATOM 832 C CA . LEU A 1 106 ? -3.426 -1.259 -9.415 1.00 97.38 106 LEU A CA 1
ATOM 833 C C . LEU A 1 106 ? -3.369 0.099 -8.720 1.00 97.38 106 LEU A C 1
ATOM 835 O O . LEU A 1 106 ? -3.311 1.139 -9.375 1.00 97.38 106 LEU A O 1
ATOM 839 N N . THR A 1 107 ? -3.359 0.092 -7.389 1.00 97.06 107 THR A N 1
ATOM 840 C CA . THR A 1 107 ? -3.252 1.308 -6.580 1.00 97.06 107 THR A CA 1
ATOM 841 C C . THR A 1 107 ? -1.899 1.982 -6.782 1.00 97.06 107 THR A C 1
ATOM 843 O O . THR A 1 107 ? -1.843 3.198 -6.972 1.00 97.06 107 THR A O 1
ATOM 846 N N . LEU A 1 108 ? -0.815 1.203 -6.795 1.00 97.62 108 LEU A N 1
ATOM 847 C CA . LEU A 1 108 ? 0.526 1.718 -7.046 1.00 97.62 108 LEU A CA 1
ATOM 848 C C . LEU A 1 108 ? 0.680 2.219 -8.489 1.00 97.62 108 LEU A C 1
ATOM 850 O O . LEU A 1 108 ? 1.315 3.246 -8.714 1.00 97.62 108 LEU A O 1
ATOM 854 N N . LEU A 1 109 ? 0.051 1.553 -9.460 1.00 97.38 109 LEU A N 1
ATOM 855 C CA . LEU A 1 109 ? 0.009 2.022 -10.845 1.00 97.38 109 LEU A CA 1
ATOM 856 C C . LEU A 1 109 ? -0.739 3.350 -10.963 1.00 97.38 109 LEU A C 1
ATOM 858 O O . LEU A 1 109 ? -0.202 4.289 -11.548 1.00 97.38 109 LEU A O 1
ATOM 862 N N . LYS A 1 110 ? -1.931 3.468 -10.353 1.00 95.62 110 LYS A N 1
ATOM 863 C CA . LYS A 1 110 ? -2.664 4.745 -10.274 1.00 95.62 110 LYS A CA 1
ATOM 864 C C . LYS A 1 110 ? -1.750 5.830 -9.708 1.00 95.62 110 LYS A C 1
ATOM 866 O O . LYS A 1 110 ? -1.659 6.903 -10.289 1.00 95.62 110 LYS A O 1
ATOM 871 N N . ALA A 1 111 ? -1.038 5.539 -8.619 1.00 95.25 111 ALA A N 1
ATOM 872 C CA . ALA A 1 111 ? -0.122 6.483 -7.993 1.00 95.25 111 ALA A CA 1
ATOM 873 C C . ALA A 1 111 ? 0.992 6.950 -8.947 1.00 95.25 111 ALA A C 1
ATOM 875 O O . ALA A 1 111 ? 1.207 8.154 -9.082 1.00 95.25 111 ALA A O 1
ATOM 876 N N . PHE A 1 112 ? 1.668 6.036 -9.649 1.00 94.81 112 PHE A N 1
ATOM 877 C CA . PHE A 1 112 ? 2.715 6.425 -10.597 1.00 94.81 112 PHE A CA 1
ATOM 878 C C . PHE A 1 112 ? 2.172 7.216 -11.791 1.00 94.81 112 PHE A C 1
ATOM 880 O O . PHE A 1 112 ? 2.779 8.220 -12.166 1.00 94.81 112 PHE A O 1
ATOM 887 N N . VAL A 1 113 ? 1.025 6.815 -12.352 1.00 93.12 113 VAL A N 1
ATOM 888 C CA . VAL A 1 113 ? 0.396 7.498 -13.497 1.00 93.12 113 VAL A CA 1
ATOM 889 C C . VAL A 1 113 ? -0.058 8.913 -13.119 1.00 93.12 113 VAL A C 1
ATOM 891 O O . VAL A 1 113 ? 0.188 9.857 -13.873 1.00 93.12 113 VAL A O 1
ATOM 894 N N . THR A 1 114 ? -0.644 9.099 -11.930 1.00 90.94 114 THR A N 1
ATOM 895 C CA . THR A 1 114 ? -1.010 10.430 -11.409 1.00 90.94 114 THR A CA 1
ATOM 896 C C . THR A 1 114 ? 0.205 11.355 -11.335 1.00 90.94 114 THR A C 1
ATOM 898 O O . THR A 1 114 ? 0.124 12.527 -11.693 1.00 90.94 114 THR A O 1
ATOM 901 N N . ASN A 1 115 ? 1.357 10.829 -10.914 1.00 87.62 115 ASN A N 1
ATOM 902 C CA . ASN A 1 115 ? 2.564 11.620 -10.682 1.00 87.62 115 ASN A CA 1
ATOM 903 C C . ASN A 1 115 ? 3.478 11.745 -11.909 1.00 87.62 115 ASN A C 1
ATOM 905 O O . ASN A 1 115 ? 4.623 12.170 -11.755 1.00 87.62 115 ASN A O 1
ATOM 909 N N . VAL A 1 116 ? 3.032 11.401 -13.123 1.00 84.75 116 VAL A N 1
ATOM 910 C CA . VAL A 1 116 ? 3.880 11.487 -14.332 1.00 84.75 116 VAL A CA 1
ATOM 911 C C . VAL A 1 116 ? 4.433 12.901 -14.555 1.00 84.75 116 VAL A C 1
ATOM 913 O O . VAL A 1 116 ? 5.594 13.039 -14.921 1.00 84.75 116 VAL A O 1
ATOM 916 N N . ASN A 1 117 ? 3.640 13.941 -14.268 1.00 69.62 117 ASN A N 1
ATOM 917 C CA . ASN A 1 117 ? 4.040 15.344 -14.465 1.00 69.62 117 ASN A CA 1
ATOM 918 C C . ASN A 1 117 ? 4.779 15.965 -13.274 1.00 69.62 117 ASN A C 1
ATOM 920 O O . ASN A 1 117 ? 5.261 17.091 -13.385 1.00 69.62 117 ASN A O 1
ATOM 924 N N . ASN A 1 118 ? 4.831 15.285 -12.126 1.00 65.44 118 ASN A N 1
ATOM 925 C CA . ASN A 1 118 ? 5.536 15.823 -10.971 1.00 65.44 118 ASN A CA 1
ATOM 926 C C . ASN A 1 118 ? 7.038 15.701 -11.242 1.00 65.44 118 ASN A C 1
ATOM 928 O O . ASN A 1 118 ? 7.579 14.594 -11.275 1.00 65.44 118 ASN A O 1
ATOM 932 N N . ASN A 1 119 ? 7.680 16.854 -11.456 1.00 49.09 119 ASN A N 1
ATOM 933 C CA . ASN A 1 119 ? 9.096 17.041 -11.796 1.00 49.09 119 ASN A CA 1
ATOM 934 C C . ASN A 1 119 ? 10.078 16.635 -10.673 1.00 49.09 119 ASN A C 1
ATOM 936 O O . ASN A 1 119 ? 11.219 17.078 -10.676 1.00 49.09 119 ASN A O 1
ATOM 940 N N . ASP A 1 120 ? 9.668 15.773 -9.741 1.00 49.50 120 ASP A N 1
ATOM 941 C CA . ASP A 1 120 ? 10.518 15.248 -8.659 1.00 49.50 120 ASP A CA 1
ATOM 942 C C . ASP A 1 120 ? 11.586 14.256 -9.142 1.00 49.50 120 ASP A C 1
ATOM 944 O O . ASP A 1 120 ? 12.397 13.762 -8.358 1.00 49.50 120 ASP A O 1
ATOM 948 N N . ASP A 1 121 ? 11.640 13.987 -10.447 1.00 49.28 121 ASP A N 1
ATOM 949 C CA . ASP A 1 121 ? 12.869 13.535 -11.095 1.00 49.28 121 ASP A CA 1
ATOM 950 C C . ASP A 1 121 ? 13.791 14.759 -11.239 1.00 49.28 121 ASP A C 1
ATOM 952 O O . ASP A 1 121 ? 14.013 15.279 -12.337 1.00 49.28 121 ASP A O 1
ATOM 956 N N . GLY A 1 122 ? 14.243 15.280 -10.095 1.00 44.09 122 GLY A N 1
ATOM 957 C CA . GLY A 1 122 ? 15.283 16.289 -10.015 1.00 44.09 122 GLY A CA 1
ATOM 958 C C . GLY A 1 122 ? 16.591 15.671 -10.467 1.00 44.09 122 GLY A C 1
ATOM 959 O O . GLY A 1 122 ? 17.346 15.227 -9.625 1.00 44.09 122 GLY A O 1
ATOM 960 N N . ASP A 1 123 ? 16.786 15.582 -11.779 1.00 43.97 123 ASP A N 1
ATOM 961 C CA . ASP A 1 123 ? 18.080 15.473 -12.439 1.00 43.97 123 ASP A CA 1
ATOM 962 C C . ASP A 1 123 ? 17.903 15.731 -13.940 1.00 43.97 123 ASP A C 1
ATOM 964 O O . ASP A 1 123 ? 17.095 15.105 -14.640 1.00 43.97 123 ASP A O 1
ATOM 968 N N . GLU A 1 124 ? 18.708 16.658 -14.452 1.00 41.47 124 GLU A N 1
ATOM 969 C CA . GLU A 1 124 ? 19.179 16.630 -15.830 1.00 41.47 124 GLU A CA 1
ATOM 970 C C . GLU A 1 124 ? 20.026 15.365 -15.984 1.00 41.47 124 GLU A C 1
ATOM 972 O O . GLU A 1 124 ? 21.253 15.396 -15.929 1.00 41.47 124 GLU A O 1
ATOM 977 N N . VAL A 1 125 ? 19.385 14.206 -16.138 1.00 44.31 125 VAL A N 1
ATOM 978 C CA . VAL A 1 125 ? 20.105 13.024 -16.602 1.00 44.31 125 VAL A CA 1
ATOM 979 C C . VAL A 1 125 ? 20.442 13.281 -18.073 1.00 44.31 125 VAL A C 1
ATOM 981 O O . VAL A 1 125 ? 19.723 12.845 -18.973 1.00 44.31 125 VAL A O 1
ATOM 984 N N . GLU A 1 126 ? 21.536 14.004 -18.334 1.00 42.19 126 GLU A N 1
ATOM 985 C CA . GLU A 1 126 ? 22.214 14.028 -19.631 1.00 42.19 126 GLU A CA 1
ATOM 986 C C . GLU A 1 126 ? 22.823 12.645 -19.884 1.00 42.19 126 GLU A C 1
ATOM 988 O O . GLU A 1 126 ? 24.030 12.422 -19.850 1.00 42.19 126 GLU A O 1
ATOM 993 N N . THR A 1 127 ? 21.970 11.655 -20.119 1.00 39.34 127 THR A N 1
ATOM 994 C CA . THR A 1 127 ? 22.425 10.360 -20.602 1.00 39.34 127 THR A CA 1
ATOM 995 C C . THR A 1 127 ? 22.686 10.496 -22.097 1.00 39.34 127 THR A C 1
ATOM 997 O O . THR A 1 127 ? 21.806 10.294 -22.935 1.00 39.34 127 THR A O 1
ATOM 1000 N N . SER A 1 128 ? 23.936 10.815 -22.439 1.00 41.44 128 SER A N 1
ATOM 1001 C CA . SER A 1 128 ? 24.482 10.645 -23.793 1.00 41.44 128 SER A CA 1
ATOM 1002 C C . SER A 1 128 ? 24.284 9.210 -24.313 1.00 41.44 128 SER A C 1
ATOM 1004 O O . SER A 1 128 ? 24.163 9.014 -25.516 1.00 41.44 128 SER A O 1
ATOM 1006 N N . GLU A 1 129 ? 24.141 8.229 -23.414 1.00 40.06 129 GLU A N 1
ATOM 1007 C CA . GLU A 1 129 ? 23.838 6.823 -23.725 1.00 40.06 129 GLU A CA 1
ATOM 1008 C C . GLU A 1 129 ? 22.333 6.507 -23.868 1.00 40.06 129 GLU A C 1
ATOM 1010 O O . GLU A 1 129 ? 21.974 5.529 -24.518 1.00 40.06 129 GLU A O 1
ATOM 1015 N N . ALA A 1 130 ? 21.423 7.340 -23.341 1.00 39.81 130 ALA A N 1
ATOM 1016 C CA . ALA A 1 130 ? 19.974 7.158 -23.527 1.00 39.81 130 ALA A CA 1
ATOM 1017 C C . ALA A 1 130 ? 19.459 7.822 -24.813 1.00 39.81 130 ALA A C 1
ATOM 1019 O O . ALA A 1 130 ? 18.404 7.449 -25.330 1.00 39.81 130 ALA A O 1
ATOM 1020 N N . LYS A 1 131 ? 20.219 8.777 -25.372 1.00 35.97 131 LYS A N 1
ATOM 1021 C CA . LYS A 1 131 ? 19.886 9.448 -26.639 1.00 35.97 131 LYS A CA 1
ATOM 1022 C C . LYS A 1 131 ? 19.949 8.528 -27.862 1.00 35.97 131 LYS A C 1
ATOM 1024 O O . LYS A 1 131 ? 19.367 8.871 -28.885 1.00 35.97 131 LYS A O 1
ATOM 1029 N N . THR A 1 132 ? 20.594 7.362 -27.787 1.00 34.75 132 THR A N 1
ATOM 1030 C CA . THR A 1 132 ? 20.749 6.482 -28.960 1.00 34.75 132 THR A CA 1
ATOM 1031 C C . THR A 1 132 ? 19.518 5.608 -29.245 1.00 34.75 132 THR A C 1
ATOM 1033 O O . THR A 1 132 ? 19.434 5.038 -30.328 1.00 34.75 132 THR A O 1
ATOM 1036 N N . ILE A 1 133 ? 18.533 5.513 -28.337 1.00 39.50 133 ILE A N 1
ATOM 1037 C CA . ILE A 1 133 ? 17.380 4.598 -28.516 1.00 39.50 133 ILE A CA 1
ATOM 1038 C C . ILE A 1 133 ? 16.056 5.310 -28.839 1.00 39.50 133 ILE A C 1
ATOM 1040 O O . ILE A 1 133 ? 15.126 4.665 -29.317 1.00 39.50 133 ILE A O 1
ATOM 1044 N N . VAL A 1 134 ? 15.938 6.627 -28.663 1.00 38.50 134 VAL A N 1
ATOM 1045 C CA . VAL A 1 134 ? 14.655 7.314 -28.887 1.00 38.50 134 VAL A CA 1
ATOM 1046 C C . VAL A 1 134 ? 14.784 8.310 -30.033 1.00 38.50 134 VAL A C 1
ATOM 1048 O O . VAL A 1 134 ? 15.032 9.497 -29.838 1.00 38.50 134 VAL A O 1
ATOM 1051 N N . GLN A 1 135 ? 14.609 7.804 -31.258 1.00 35.22 135 GLN A N 1
ATOM 1052 C CA . GLN A 1 135 ? 14.155 8.648 -32.358 1.00 35.22 135 GLN A CA 1
ATOM 1053 C C . GLN A 1 135 ? 12.720 9.085 -32.058 1.00 35.22 135 GLN A C 1
ATOM 1055 O O . GLN A 1 135 ? 11.819 8.268 -31.887 1.00 35.22 135 GLN A O 1
ATOM 1060 N N . SER A 1 136 ? 12.566 10.401 -31.983 1.00 39.91 136 SER A N 1
ATOM 1061 C CA . SER A 1 136 ? 11.336 11.158 -31.800 1.00 39.91 136 SER A CA 1
ATOM 1062 C C . SER A 1 136 ? 10.172 10.656 -32.659 1.00 39.91 136 SER A C 1
ATOM 1064 O O . SER A 1 136 ? 10.199 10.811 -33.883 1.00 39.91 136 SER A O 1
ATOM 1066 N N . VAL A 1 137 ? 9.111 10.179 -32.008 1.00 32.69 137 VAL A N 1
ATOM 1067 C CA . VAL A 1 137 ? 7.755 10.151 -32.568 1.00 32.69 137 VAL A CA 1
ATOM 1068 C C . VAL A 1 137 ? 6.797 10.547 -31.447 1.00 32.69 137 VAL A C 1
ATOM 1070 O O . VAL A 1 137 ? 6.316 9.708 -30.694 1.00 32.69 137 VAL A O 1
ATOM 1073 N N . GLY A 1 138 ? 6.528 11.849 -31.338 1.00 34.16 138 GLY A N 1
ATOM 1074 C CA . GLY A 1 138 ? 5.489 12.351 -30.445 1.00 34.16 138 GLY A CA 1
ATOM 1075 C C . GLY A 1 138 ? 4.117 11.797 -30.842 1.00 34.16 138 GLY A C 1
ATOM 1076 O O . GLY A 1 138 ? 3.763 11.773 -32.022 1.00 34.16 138 GLY A O 1
ATOM 1077 N N . GLY A 1 139 ? 3.345 11.351 -29.851 1.00 46.12 139 GLY A N 1
ATOM 1078 C CA . GLY A 1 139 ? 2.011 10.775 -30.031 1.00 46.12 139 GLY A CA 1
ATOM 1079 C C . GLY A 1 139 ? 1.803 9.505 -29.204 1.00 46.12 139 GLY A C 1
ATOM 1080 O O . GLY A 1 139 ? 2.755 8.942 -28.677 1.00 46.12 139 GLY A O 1
ATOM 1081 N N . SER A 1 140 ? 0.541 9.065 -29.110 1.00 57.50 140 SER A N 1
ATOM 1082 C CA . SER A 1 140 ? -0.024 7.970 -28.282 1.00 57.50 140 SER A CA 1
ATOM 1083 C C . SER A 1 140 ? 0.840 6.730 -27.970 1.00 57.50 140 SER A C 1
ATOM 1085 O O . SER A 1 140 ? 0.581 6.055 -26.978 1.00 57.50 140 SER A O 1
ATOM 1087 N N . SER A 1 141 ? 1.850 6.411 -28.780 1.00 61.25 141 SER A N 1
ATOM 1088 C CA . SER A 1 141 ? 2.816 5.334 -28.548 1.00 61.25 141 SER A CA 1
ATOM 1089 C C . SER A 1 141 ? 3.773 5.591 -27.381 1.00 61.25 141 SER A C 1
ATOM 1091 O O . SER A 1 141 ? 4.128 4.641 -26.685 1.00 61.25 141 SER A O 1
ATOM 1093 N N . GLU A 1 142 ? 4.185 6.841 -27.144 1.00 69.56 142 GLU A N 1
ATOM 1094 C CA . GLU A 1 142 ? 5.091 7.181 -26.034 1.00 69.56 142 GLU A CA 1
ATOM 1095 C C . GLU A 1 142 ? 4.376 7.089 -24.680 1.00 69.56 142 GLU A C 1
ATOM 1097 O O . GLU A 1 142 ? 4.912 6.497 -23.744 1.00 69.56 142 GLU A O 1
ATOM 1102 N N . ASP A 1 143 ? 3.139 7.585 -24.589 1.00 80.00 143 ASP A N 1
ATOM 1103 C CA . ASP A 1 143 ? 2.313 7.460 -23.379 1.00 80.00 143 ASP A CA 1
ATOM 1104 C C . ASP A 1 143 ? 2.023 5.988 -23.054 1.00 80.00 143 ASP A C 1
ATOM 1106 O O . ASP A 1 143 ? 2.116 5.555 -21.903 1.00 80.00 143 ASP A O 1
ATOM 1110 N N . ARG A 1 144 ? 1.767 5.193 -24.099 1.00 88.44 144 ARG A N 1
ATOM 1111 C CA . ARG A 1 144 ? 1.508 3.759 -23.993 1.00 88.44 144 ARG A CA 1
ATOM 1112 C C . ARG A 1 144 ? 2.713 2.983 -23.459 1.00 88.44 144 ARG A C 1
ATOM 1114 O O . ARG A 1 144 ? 2.579 2.175 -22.542 1.00 88.44 144 ARG A O 1
ATOM 1121 N N . ARG A 1 145 ? 3.908 3.239 -24.002 1.00 91.69 145 ARG A N 1
ATOM 1122 C CA . ARG A 1 145 ? 5.148 2.601 -23.534 1.00 91.69 145 ARG A CA 1
ATOM 1123 C C . ARG A 1 145 ? 5.453 2.974 -22.085 1.00 91.69 145 ARG A C 1
ATOM 1125 O O . ARG A 1 145 ? 5.804 2.097 -21.294 1.00 91.69 145 ARG A O 1
ATOM 1132 N N . LEU A 1 146 ? 5.298 4.248 -21.719 1.00 93.31 146 LEU A N 1
ATOM 1133 C CA . LEU A 1 146 ? 5.470 4.678 -20.334 1.00 93.31 146 LEU A CA 1
ATOM 1134 C C . LEU A 1 146 ? 4.482 3.956 -19.410 1.00 93.31 146 LEU A C 1
ATOM 1136 O O . LEU A 1 146 ? 4.895 3.457 -18.367 1.00 93.31 146 LEU A O 1
ATOM 1140 N N . PHE A 1 147 ? 3.212 3.827 -19.800 1.00 94.81 147 PHE A N 1
ATOM 1141 C CA . PHE A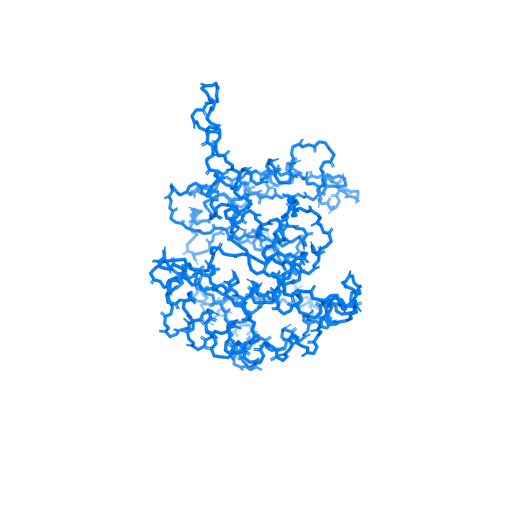 1 147 ? 2.216 3.087 -19.022 1.00 94.81 147 PHE A CA 1
ATOM 1142 C C . PHE A 1 147 ? 2.619 1.624 -18.788 1.00 94.81 147 PHE A C 1
ATOM 1144 O O . PHE A 1 147 ? 2.548 1.149 -17.656 1.00 94.81 147 PHE A O 1
ATOM 1151 N N . GLN A 1 148 ? 3.107 0.927 -19.819 1.00 96.25 148 GLN A N 1
ATOM 1152 C CA . GLN A 1 148 ? 3.599 -0.451 -19.694 1.00 96.25 148 GLN A CA 1
ATOM 1153 C C . GLN A 1 148 ? 4.800 -0.556 -18.737 1.00 96.25 148 GLN A C 1
ATOM 1155 O O . GLN A 1 148 ? 4.859 -1.468 -17.910 1.00 96.25 148 GLN A O 1
ATOM 1160 N N . LEU A 1 149 ? 5.744 0.388 -18.808 1.00 97.12 149 LEU A N 1
ATOM 1161 C CA . LEU A 1 149 ? 6.891 0.442 -17.896 1.00 97.12 149 LEU A CA 1
ATOM 1162 C C . LEU A 1 149 ? 6.457 0.719 -16.452 1.00 97.12 149 LEU A C 1
ATOM 1164 O O . LEU A 1 149 ? 6.921 0.047 -15.530 1.00 97.12 149 LEU A O 1
ATOM 1168 N N . LEU A 1 150 ? 5.532 1.659 -16.245 1.00 96.94 150 LEU A N 1
ATOM 1169 C CA . LEU A 1 150 ? 4.972 1.939 -14.924 1.00 96.94 150 LEU A CA 1
ATOM 1170 C C . LEU A 1 150 ? 4.198 0.735 -14.382 1.00 96.94 150 LEU A C 1
ATOM 1172 O O . LEU A 1 150 ? 4.343 0.421 -13.205 1.00 96.94 150 LEU A O 1
ATOM 1176 N N . PHE A 1 151 ? 3.461 0.006 -15.227 1.00 98.12 151 PHE A N 1
ATOM 1177 C CA . PHE A 1 151 ? 2.838 -1.264 -14.850 1.00 98.12 151 PHE A CA 1
ATOM 1178 C C . PHE A 1 151 ? 3.885 -2.276 -14.378 1.00 98.12 151 PHE A C 1
ATOM 1180 O O . PHE A 1 151 ? 3.713 -2.875 -13.317 1.00 98.12 151 PHE A O 1
ATOM 1187 N N . ALA A 1 152 ? 4.990 -2.443 -15.111 1.00 98.12 152 ALA A N 1
ATOM 1188 C CA . ALA A 1 152 ? 6.069 -3.350 -14.725 1.00 98.12 152 ALA A CA 1
ATOM 1189 C C . ALA A 1 152 ? 6.716 -2.950 -13.386 1.00 98.12 152 ALA A C 1
ATOM 1191 O O . ALA A 1 152 ? 6.952 -3.807 -12.531 1.00 98.12 152 ALA A O 1
ATOM 1192 N N . GLN A 1 153 ? 6.945 -1.653 -13.156 1.00 97.75 153 GLN A N 1
ATOM 1193 C CA . GLN A 1 153 ? 7.451 -1.153 -11.875 1.00 97.75 153 GLN A CA 1
ATOM 1194 C C . GLN A 1 153 ? 6.449 -1.382 -10.738 1.00 97.75 153 GLN A C 1
ATOM 1196 O O . GLN A 1 153 ? 6.836 -1.840 -9.660 1.00 97.75 153 GLN A O 1
ATOM 1201 N N . SER A 1 154 ? 5.162 -1.109 -10.970 1.00 98.25 154 SER A N 1
ATOM 1202 C CA . SER A 1 154 ? 4.097 -1.393 -10.008 1.00 98.25 154 SER A CA 1
ATOM 1203 C C . SER A 1 154 ? 4.010 -2.876 -9.695 1.00 98.25 154 SER A C 1
ATOM 1205 O O . SER A 1 154 ? 3.866 -3.232 -8.533 1.00 98.25 154 SER A O 1
ATOM 1207 N N . PHE A 1 155 ? 4.137 -3.746 -10.692 1.00 98.19 155 PHE A N 1
ATOM 1208 C CA . PHE A 1 155 ? 4.158 -5.194 -10.521 1.00 98.19 155 PHE A CA 1
ATOM 1209 C C . PHE A 1 155 ? 5.304 -5.644 -9.604 1.00 98.19 155 PHE A C 1
ATOM 1211 O O . PHE A 1 155 ? 5.054 -6.350 -8.627 1.00 98.19 155 PHE A O 1
ATOM 1218 N N . ILE A 1 156 ? 6.533 -5.177 -9.860 1.00 97.25 156 ILE A N 1
ATOM 1219 C CA . ILE A 1 156 ? 7.711 -5.503 -9.040 1.00 97.25 156 ILE A CA 1
ATOM 1220 C C . ILE A 1 156 ? 7.501 -5.076 -7.584 1.00 97.25 156 ILE A C 1
ATOM 1222 O O . ILE A 1 156 ? 7.691 -5.880 -6.674 1.00 9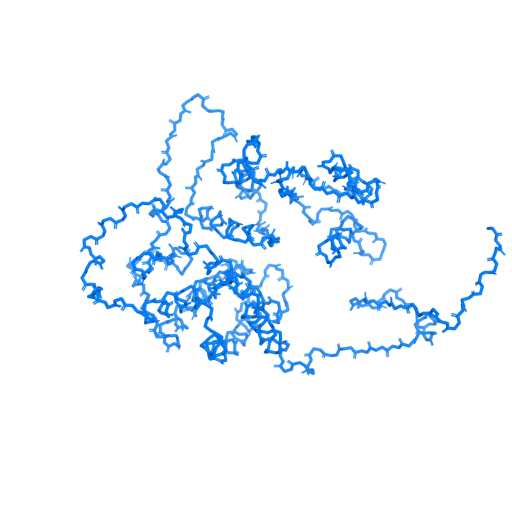7.25 156 ILE A O 1
ATOM 1226 N N . TRP A 1 157 ? 7.084 -3.829 -7.353 1.00 96.25 157 TRP A N 1
ATOM 1227 C CA . TRP A 1 157 ? 6.997 -3.266 -6.003 1.00 96.25 157 TRP A CA 1
ATOM 1228 C C . TRP A 1 157 ? 5.718 -3.634 -5.244 1.00 96.25 157 TRP A C 1
ATOM 1230 O O . TRP A 1 157 ? 5.719 -3.627 -4.016 1.00 96.25 157 TRP A O 1
ATOM 1240 N N . SER A 1 158 ? 4.635 -4.001 -5.929 1.00 95.38 158 SER A N 1
ATOM 1241 C CA . SER A 1 158 ? 3.417 -4.492 -5.269 1.00 95.38 158 SER A CA 1
ATOM 1242 C C . SER A 1 158 ? 3.541 -5.957 -4.872 1.00 95.38 158 SER A C 1
ATOM 1244 O O . SER A 1 158 ? 3.374 -6.287 -3.703 1.00 95.38 158 SER A O 1
ATOM 1246 N N . MET A 1 159 ? 3.888 -6.829 -5.820 1.00 94.69 159 MET A N 1
ATOM 1247 C CA . MET A 1 159 ? 3.995 -8.263 -5.566 1.00 94.69 159 MET A CA 1
ATOM 1248 C C . MET A 1 159 ? 5.256 -8.558 -4.746 1.00 94.69 159 MET A C 1
ATOM 1250 O O . MET A 1 159 ? 5.227 -9.356 -3.818 1.00 94.69 159 MET A O 1
ATOM 1254 N N . GLY A 1 160 ? 6.364 -7.871 -5.026 1.00 93.88 160 GLY A N 1
ATOM 1255 C CA . GLY A 1 160 ? 7.658 -8.155 -4.415 1.00 93.88 160 GLY A CA 1
ATOM 1256 C C . GLY A 1 160 ? 7.920 -7.529 -3.048 1.00 93.88 160 GLY A C 1
ATOM 1257 O O . GLY A 1 160 ? 8.934 -7.879 -2.450 1.00 93.88 160 GLY A O 1
ATOM 1258 N N . SER A 1 161 ? 7.092 -6.606 -2.551 1.00 91.19 161 SER A N 1
ATOM 1259 C CA . SER A 1 161 ? 7.392 -5.869 -1.306 1.00 91.19 161 SER A CA 1
ATOM 1260 C C . SER A 1 161 ? 7.154 -6.680 -0.034 1.00 91.19 161 SER A C 1
ATOM 1262 O O . SER A 1 161 ? 7.924 -6.567 0.911 1.00 91.19 161 SER A O 1
ATOM 1264 N N . ASN A 1 162 ? 6.124 -7.527 -0.006 1.00 92.56 162 ASN A N 1
ATOM 1265 C CA . ASN A 1 162 ? 5.773 -8.340 1.165 1.00 92.56 162 ASN A CA 1
ATOM 1266 C C . ASN A 1 162 ? 6.502 -9.700 1.217 1.00 92.56 162 ASN A C 1
ATOM 1268 O O . ASN A 1 162 ? 6.260 -10.525 2.101 1.00 92.56 162 ASN A O 1
ATOM 1272 N N . VAL A 1 163 ? 7.388 -9.951 0.253 1.00 93.88 163 VAL A N 1
ATOM 1273 C CA . VAL A 1 163 ? 8.141 -11.200 0.133 1.00 93.88 163 VAL A CA 1
ATOM 1274 C C . VAL A 1 163 ? 9.269 -11.224 1.165 1.00 93.88 163 VAL A C 1
ATOM 1276 O O . VAL A 1 163 ? 10.018 -10.263 1.313 1.00 93.88 163 VAL A O 1
ATOM 1279 N N . SER A 1 164 ? 9.417 -12.353 1.856 1.00 92.44 164 SER A N 1
ATOM 1280 C CA . SER A 1 164 ? 10.502 -12.597 2.811 1.00 92.44 164 SER A CA 1
ATOM 1281 C C . SER A 1 164 ? 11.884 -12.484 2.167 1.00 92.44 164 SER A C 1
ATOM 1283 O O . SER A 1 164 ? 12.068 -12.842 1.001 1.00 92.44 164 SER A O 1
ATOM 1285 N N . ASP A 1 165 ? 12.895 -12.089 2.943 1.00 90.31 165 ASP A N 1
ATOM 1286 C CA . ASP A 1 165 ? 14.252 -11.838 2.429 1.00 90.31 165 ASP A CA 1
ATOM 1287 C C . ASP A 1 165 ? 14.834 -13.039 1.669 1.00 90.31 165 ASP A C 1
ATOM 1289 O O . ASP A 1 165 ? 15.428 -12.889 0.602 1.00 90.31 165 ASP A O 1
ATOM 1293 N N . LYS A 1 166 ? 14.577 -14.259 2.162 1.00 91.00 166 LYS A N 1
ATOM 1294 C CA . LYS A 1 166 ? 15.019 -15.518 1.533 1.00 91.00 166 LYS A CA 1
ATOM 1295 C C . LYS A 1 166 ? 14.410 -15.743 0.146 1.00 91.00 166 LYS A C 1
ATOM 1297 O O . LYS A 1 166 ? 15.010 -16.415 -0.691 1.00 91.00 166 LYS A O 1
ATOM 1302 N N . ALA A 1 167 ? 13.209 -15.222 -0.088 1.00 94.06 167 ALA A N 1
ATOM 1303 C CA . ALA A 1 167 ? 12.464 -15.391 -1.327 1.00 94.06 167 ALA A CA 1
ATOM 1304 C C . ALA A 1 167 ? 12.641 -14.209 -2.302 1.00 94.06 167 ALA A C 1
ATOM 1306 O O . ALA A 1 167 ? 12.337 -14.361 -3.486 1.00 94.06 167 ALA A O 1
ATOM 1307 N N . ARG A 1 168 ? 13.208 -13.071 -1.864 1.00 92.75 168 ARG A N 1
ATOM 1308 C CA . ARG A 1 168 ? 13.425 -11.877 -2.709 1.00 92.75 168 ARG A CA 1
ATOM 1309 C C . ARG A 1 168 ? 14.273 -12.157 -3.948 1.00 92.75 168 ARG A C 1
ATOM 1311 O O . ARG A 1 168 ? 13.923 -11.698 -5.031 1.00 92.75 168 ARG A O 1
ATOM 1318 N N . ALA A 1 169 ? 15.343 -12.946 -3.827 1.00 93.50 169 ALA A N 1
ATOM 1319 C CA . ALA A 1 169 ? 16.186 -13.304 -4.975 1.00 93.50 169 ALA A CA 1
ATOM 1320 C C . ALA A 1 169 ? 15.418 -14.137 -6.020 1.00 93.50 169 ALA A C 1
ATOM 1322 O O . ALA A 1 169 ? 15.509 -13.870 -7.220 1.00 93.50 169 ALA A O 1
ATOM 1323 N N . LYS A 1 170 ? 14.599 -15.098 -5.562 1.00 95.62 170 LYS A N 1
ATOM 1324 C CA . LYS A 1 170 ? 13.734 -15.908 -6.435 1.00 95.62 170 LYS A CA 1
ATOM 1325 C C . LYS A 1 170 ? 12.684 -15.047 -7.133 1.00 95.62 170 LYS A C 1
ATOM 1327 O O . LYS A 1 170 ? 12.513 -15.165 -8.344 1.00 95.62 170 LYS A O 1
ATOM 1332 N N . PHE A 1 171 ? 12.012 -14.167 -6.385 1.00 97.19 171 PHE A N 1
ATOM 1333 C CA . PHE A 1 171 ? 11.048 -13.233 -6.961 1.00 97.19 171 PHE A CA 1
ATOM 1334 C C . PHE A 1 171 ? 11.714 -12.300 -7.971 1.00 97.19 171 PHE A C 1
ATOM 1336 O O . PHE A 1 171 ? 11.174 -12.112 -9.050 1.00 97.19 171 PHE A O 1
ATOM 1343 N N . SER A 1 172 ? 12.902 -11.771 -7.674 1.00 95.75 172 SER A N 1
ATOM 1344 C CA . SER A 1 172 ? 13.637 -10.896 -8.591 1.00 95.75 172 SER A CA 1
ATOM 1345 C C . SER A 1 172 ? 13.933 -11.579 -9.929 1.00 95.75 172 SER A C 1
ATOM 1347 O O . SER A 1 172 ? 13.730 -10.977 -10.982 1.00 95.75 172 SER A O 1
ATOM 1349 N N . ALA A 1 173 ? 14.377 -12.839 -9.909 1.00 95.19 173 ALA A N 1
ATOM 1350 C CA . ALA A 1 173 ? 14.593 -13.610 -11.133 1.00 95.19 173 ALA A CA 1
ATOM 1351 C C . ALA A 1 173 ? 13.282 -13.826 -11.909 1.00 95.19 173 ALA A C 1
ATOM 1353 O O . ALA A 1 173 ? 13.222 -13.541 -13.103 1.00 95.19 173 ALA A O 1
ATOM 1354 N N . PHE A 1 174 ? 12.216 -14.250 -11.221 1.00 97.19 174 PHE A N 1
ATOM 1355 C CA . PHE A 1 174 ? 10.897 -14.450 -11.827 1.00 97.19 174 PHE A CA 1
ATOM 1356 C C . PHE A 1 174 ? 10.325 -13.160 -12.428 1.00 97.19 174 PHE A C 1
ATOM 1358 O O . PHE A 1 174 ? 9.900 -13.143 -13.580 1.00 97.19 174 PHE A O 1
ATOM 1365 N N . ALA A 1 175 ? 10.338 -12.064 -11.669 1.00 97.25 175 ALA A N 1
ATOM 1366 C CA . ALA A 1 175 ? 9.795 -10.782 -12.089 1.00 97.25 175 ALA A CA 1
ATOM 1367 C C . ALA A 1 175 ? 10.535 -10.239 -13.313 1.00 97.25 175 ALA A C 1
ATOM 1369 O O . ALA A 1 175 ? 9.901 -9.721 -14.226 1.00 97.25 175 ALA A O 1
ATOM 1370 N N . ARG A 1 176 ? 11.858 -10.423 -13.373 1.00 95.25 176 ARG A N 1
ATOM 1371 C CA . ARG A 1 176 ? 12.659 -10.071 -14.547 1.00 95.25 176 ARG A CA 1
ATOM 1372 C C . ARG A 1 176 ? 12.191 -10.825 -15.791 1.00 95.25 176 ARG A C 1
ATOM 1374 O O . ARG A 1 176 ? 11.894 -10.173 -16.783 1.00 95.25 176 ARG A O 1
ATOM 1381 N N . THR A 1 177 ? 12.046 -12.149 -15.709 1.00 95.81 177 THR A N 1
ATOM 1382 C CA . THR A 1 177 ? 11.505 -12.974 -16.805 1.00 95.81 177 THR A CA 1
ATOM 1383 C C . THR A 1 177 ? 10.092 -12.544 -17.199 1.00 95.81 177 THR A C 1
ATOM 1385 O O . THR A 1 177 ? 9.787 -12.443 -18.382 1.00 95.81 177 THR A O 1
ATOM 1388 N N . MET A 1 178 ? 9.221 -12.223 -16.237 1.00 97.31 178 MET A N 1
ATOM 1389 C CA . MET A 1 178 ? 7.881 -11.712 -16.550 1.00 97.31 178 MET A CA 1
ATOM 1390 C C . MET A 1 178 ? 7.948 -10.393 -17.330 1.00 97.31 178 MET A C 1
ATOM 1392 O O . MET A 1 178 ? 7.234 -10.226 -18.317 1.00 97.31 178 MET A O 1
ATOM 1396 N N . VAL A 1 179 ? 8.818 -9.465 -16.928 1.00 96.44 179 VAL A N 1
ATOM 1397 C CA . VAL A 1 179 ? 8.963 -8.165 -17.596 1.00 96.44 179 VAL A CA 1
ATOM 1398 C C . VAL A 1 179 ? 9.564 -8.315 -19.001 1.00 96.44 179 VAL A C 1
ATOM 1400 O O . VAL A 1 179 ? 9.038 -7.727 -19.946 1.00 96.44 179 VAL A O 1
ATOM 1403 N N . THR A 1 180 ? 10.603 -9.133 -19.179 1.00 95.12 180 THR A N 1
ATOM 1404 C CA . THR A 1 180 ? 11.265 -9.299 -20.484 1.00 95.12 180 THR A CA 1
ATOM 1405 C C . THR A 1 180 ? 10.483 -10.192 -21.441 1.00 95.12 180 THR A C 1
ATOM 1407 O O . THR A 1 180 ? 10.301 -9.836 -22.603 1.00 95.12 180 THR A O 1
ATOM 1410 N N . ASP A 1 181 ? 9.977 -11.328 -20.966 1.00 95.44 181 ASP A N 1
ATOM 1411 C CA . ASP A 1 181 ? 9.479 -12.392 -21.843 1.00 95.44 181 ASP A CA 1
ATOM 1412 C C . ASP A 1 181 ? 7.957 -12.337 -21.996 1.00 95.44 181 ASP A C 1
ATOM 1414 O O . ASP A 1 181 ? 7.438 -12.699 -23.047 1.00 95.44 181 ASP A O 1
ATOM 1418 N N . THR A 1 182 ? 7.230 -11.872 -20.969 1.00 95.38 182 THR A N 1
ATOM 1419 C CA . THR A 1 182 ? 5.754 -11.780 -21.002 1.00 95.38 182 THR A CA 1
ATOM 1420 C C . THR A 1 182 ? 5.265 -10.371 -21.335 1.00 95.38 182 THR A C 1
ATOM 1422 O O . THR A 1 182 ? 4.312 -10.217 -22.099 1.00 95.38 182 THR A O 1
ATOM 1425 N N . MET A 1 183 ? 5.895 -9.336 -20.767 1.00 94.81 183 MET A N 1
ATOM 1426 C CA . MET A 1 183 ? 5.547 -7.938 -21.062 1.00 94.81 183 MET A CA 1
ATOM 1427 C C . MET A 1 183 ? 6.323 -7.376 -22.262 1.00 94.81 183 MET A C 1
ATOM 1429 O O . MET A 1 183 ? 5.945 -6.325 -22.770 1.00 94.81 183 MET A O 1
ATOM 1433 N N . HIS A 1 184 ? 7.369 -8.070 -22.732 1.00 94.75 184 HIS A N 1
ATOM 1434 C CA . HIS A 1 184 ? 8.234 -7.641 -23.841 1.00 94.75 184 HIS A CA 1
ATOM 1435 C C . HIS A 1 184 ? 8.882 -6.267 -23.621 1.00 94.75 184 HIS A C 1
ATOM 1437 O O . HIS A 1 184 ? 9.087 -5.501 -24.564 1.00 94.75 184 HIS A O 1
ATOM 1443 N N . LEU A 1 185 ? 9.211 -5.950 -22.366 1.00 93.44 185 LEU A N 1
ATOM 1444 C CA . LEU A 1 185 ? 9.855 -4.697 -21.993 1.00 93.44 185 LEU A CA 1
ATOM 1445 C C . LEU A 1 185 ? 11.351 -4.927 -21.756 1.00 93.44 185 LEU A C 1
ATOM 1447 O O . LEU A 1 185 ? 11.720 -5.845 -21.018 1.00 93.44 185 LEU A O 1
ATOM 1451 N N . PRO A 1 186 ? 12.233 -4.091 -22.333 1.00 91.12 186 PRO A N 1
ATOM 1452 C CA . PRO A 1 186 ? 13.661 -4.207 -22.084 1.00 91.12 186 PRO A CA 1
ATOM 1453 C C . PRO A 1 186 ? 13.953 -3.934 -20.607 1.00 91.12 186 PRO A C 1
ATOM 1455 O O . PRO A 1 186 ? 13.424 -2.985 -20.026 1.00 91.12 186 PRO A O 1
ATOM 1458 N N . PHE A 1 187 ? 14.823 -4.747 -20.013 1.00 91.75 187 PHE A N 1
ATOM 1459 C CA . PHE A 1 187 ? 15.308 -4.573 -18.647 1.00 91.75 187 PHE A CA 1
ATOM 1460 C C . PHE A 1 187 ? 16.847 -4.636 -18.653 1.00 91.75 187 PHE A C 1
ATOM 1462 O O . PHE A 1 187 ? 17.392 -5.486 -19.360 1.00 91.75 187 PHE A O 1
ATOM 1469 N N . PRO A 1 188 ? 17.559 -3.774 -17.900 1.00 88.56 188 PRO A N 1
ATOM 1470 C CA . PRO A 1 188 ? 19.022 -3.746 -17.877 1.00 88.56 188 PRO A CA 1
ATOM 1471 C C . PRO A 1 188 ? 19.644 -5.112 -17.569 1.00 88.56 188 PRO A C 1
ATOM 1473 O O . PRO A 1 188 ? 19.166 -5.824 -16.677 1.00 88.56 188 PRO A O 1
ATOM 1476 N N . SER A 1 189 ? 20.716 -5.470 -18.284 1.00 75.75 189 SER A N 1
ATOM 1477 C CA . SER A 1 189 ? 21.521 -6.651 -17.965 1.00 75.75 189 SER A CA 1
ATOM 1478 C C . SER A 1 189 ? 22.109 -6.532 -16.562 1.00 75.75 189 SER A C 1
ATOM 1480 O O . SER A 1 189 ? 22.395 -5.441 -16.077 1.00 75.75 189 SER A O 1
ATOM 1482 N N . VAL A 1 190 ? 22.251 -7.664 -15.873 1.00 64.06 190 VAL A N 1
ATOM 1483 C CA . VAL A 1 190 ? 22.941 -7.689 -14.582 1.00 64.06 190 VAL A CA 1
ATOM 1484 C C . VAL A 1 190 ? 24.429 -7.763 -14.882 1.00 64.06 190 VAL A C 1
ATOM 1486 O O . VAL A 1 190 ? 24.934 -8.825 -15.241 1.00 64.06 190 VAL A O 1
ATOM 1489 N N . ASP A 1 191 ? 25.127 -6.644 -14.743 1.00 55.94 191 ASP A N 1
ATOM 1490 C CA . ASP A 1 191 ? 26.571 -6.569 -14.956 1.00 55.94 191 ASP A CA 1
ATOM 1491 C C . ASP A 1 191 ? 27.299 -7.231 -13.775 1.00 55.94 191 ASP A C 1
ATOM 1493 O O . ASP A 1 191 ? 27.850 -6.544 -12.927 1.00 55.94 191 ASP A O 1
ATOM 1497 N N . GLY A 1 192 ? 27.213 -8.560 -13.629 1.00 54.47 192 GLY A N 1
ATOM 1498 C CA . GLY A 1 192 ? 28.004 -9.382 -12.693 1.00 54.47 192 GLY A CA 1
ATOM 1499 C C . GLY A 1 192 ? 27.875 -9.101 -11.181 1.00 54.47 192 GLY A C 1
ATOM 1500 O O . GLY A 1 192 ? 28.281 -9.937 -10.382 1.00 54.47 192 GLY A O 1
ATOM 1501 N N . ASN A 1 193 ? 27.271 -7.984 -10.769 1.00 62.34 193 ASN A N 1
ATOM 1502 C CA . ASN A 1 193 ? 27.312 -7.443 -9.406 1.00 62.34 193 ASN A CA 1
ATOM 1503 C C . ASN A 1 193 ? 26.110 -7.853 -8.540 1.00 62.34 193 ASN A C 1
ATOM 1505 O O . ASN A 1 193 ? 25.905 -7.297 -7.466 1.00 62.34 193 ASN A O 1
ATOM 1509 N N . GLY A 1 194 ? 25.286 -8.800 -8.999 1.00 74.31 194 GLY A N 1
ATOM 1510 C CA . GLY A 1 194 ? 24.131 -9.276 -8.230 1.00 74.31 194 GLY A CA 1
ATOM 1511 C C . GLY A 1 194 ? 22.961 -8.288 -8.137 1.00 74.31 194 GLY A C 1
ATOM 1512 O O . GLY A 1 194 ? 22.132 -8.430 -7.243 1.00 74.31 194 GLY A O 1
ATOM 1513 N N . ALA A 1 195 ? 22.867 -7.314 -9.051 1.00 85.94 195 ALA A N 1
ATOM 1514 C CA . ALA A 1 195 ? 21.761 -6.356 -9.089 1.00 85.94 195 ALA A CA 1
ATOM 1515 C C . ALA A 1 195 ? 20.400 -7.053 -9.279 1.00 85.94 195 ALA A C 1
ATOM 1517 O O . ALA A 1 195 ? 20.197 -7.888 -10.169 1.00 85.94 195 ALA A O 1
ATOM 1518 N N . THR A 1 196 ? 19.442 -6.674 -8.445 1.00 91.88 196 THR A N 1
ATOM 1519 C CA . THR A 1 196 ? 18.078 -7.197 -8.409 1.00 91.88 196 THR A CA 1
ATOM 1520 C C . THR A 1 196 ? 17.114 -6.260 -9.132 1.00 91.88 196 THR A C 1
ATOM 1522 O O . THR A 1 196 ? 17.457 -5.137 -9.491 1.00 91.88 196 THR A O 1
ATOM 1525 N N . VAL A 1 197 ? 15.873 -6.697 -9.353 1.00 94.12 197 VAL A N 1
ATOM 1526 C CA . VAL A 1 197 ? 14.828 -5.818 -9.914 1.00 94.12 197 VAL A CA 1
ATOM 1527 C C . VAL A 1 197 ? 14.494 -4.627 -9.007 1.00 94.12 197 VAL A C 1
ATOM 1529 O O . VAL A 1 197 ? 13.975 -3.629 -9.494 1.00 94.12 197 VAL A O 1
ATOM 1532 N N . TYR A 1 198 ? 14.802 -4.715 -7.708 1.00 93.81 198 TYR A N 1
ATOM 1533 C CA . TYR A 1 198 ? 14.535 -3.655 -6.731 1.00 93.81 198 TYR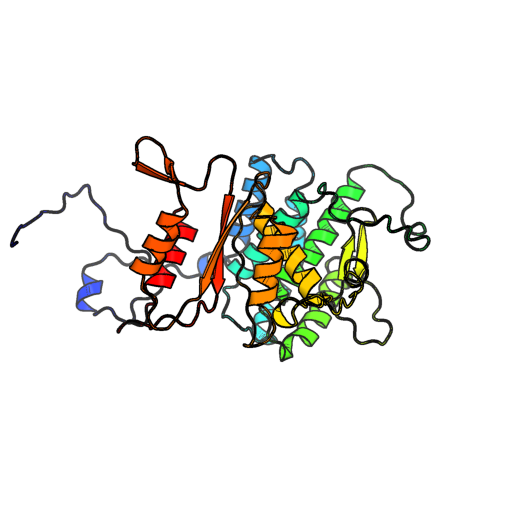 A CA 1
ATOM 1534 C C . TYR A 1 198 ? 15.520 -2.488 -6.836 1.00 93.81 198 TYR A C 1
ATOM 1536 O O . TYR A 1 198 ? 15.216 -1.402 -6.352 1.00 93.81 198 TYR A O 1
ATOM 1544 N N . ASP A 1 199 ? 16.666 -2.687 -7.491 1.00 92.38 199 ASP A N 1
ATOM 1545 C CA . ASP A 1 199 ? 17.715 -1.673 -7.630 1.00 92.38 199 ASP A CA 1
ATOM 1546 C C . ASP A 1 199 ? 17.419 -0.645 -8.730 1.00 92.38 199 ASP A C 1
ATOM 1548 O O . ASP A 1 199 ? 18.150 0.336 -8.866 1.00 92.38 199 ASP A O 1
ATOM 1552 N N . PHE A 1 200 ? 16.331 -0.832 -9.483 1.00 93.88 200 PHE A N 1
ATOM 1553 C CA . PHE A 1 200 ? 15.959 -0.001 -10.623 1.00 93.88 200 PHE A CA 1
ATOM 1554 C C . PHE A 1 200 ? 14.580 0.647 -10.452 1.00 93.88 200 PHE A C 1
ATOM 1556 O O . PHE A 1 200 ? 13.678 0.111 -9.802 1.00 93.88 200 PHE A O 1
ATOM 1563 N N . TYR A 1 201 ? 14.402 1.787 -11.115 1.00 94.62 201 TYR A N 1
ATOM 1564 C CA . TYR A 1 201 ? 13.121 2.464 -11.296 1.00 94.62 201 TYR A CA 1
ATOM 1565 C C . TYR A 1 201 ? 12.964 2.951 -12.735 1.00 94.62 201 TYR A C 1
ATOM 1567 O O . TYR A 1 201 ? 13.941 3.052 -13.477 1.00 94.62 201 TYR A O 1
ATOM 1575 N N . VAL A 1 202 ? 11.733 3.254 -13.142 1.00 94.56 202 VAL A N 1
ATOM 1576 C CA . VAL A 1 202 ? 11.453 3.819 -14.463 1.00 94.56 202 VAL A CA 1
ATOM 1577 C C . VAL A 1 202 ? 11.676 5.325 -14.417 1.00 94.56 202 VAL A C 1
ATOM 1579 O O . VAL A 1 202 ? 10.955 6.052 -13.731 1.00 94.56 202 VAL A O 1
ATOM 1582 N N . HIS A 1 203 ? 12.649 5.806 -15.185 1.00 91.06 203 HIS A N 1
ATOM 1583 C CA . HIS A 1 203 ? 12.809 7.231 -15.432 1.00 91.06 203 HIS A CA 1
ATOM 1584 C C . HIS A 1 203 ? 11.787 7.679 -16.480 1.00 91.06 203 HIS A C 1
ATOM 1586 O O . HIS A 1 203 ? 11.803 7.224 -17.627 1.00 91.06 203 HIS A O 1
ATOM 1592 N N . LYS A 1 204 ? 10.870 8.566 -16.079 1.00 88.19 204 LYS A N 1
ATOM 1593 C CA . LYS A 1 204 ? 9.676 8.911 -16.867 1.00 88.19 204 LYS A CA 1
ATOM 1594 C C . LYS A 1 204 ? 10.021 9.599 -18.187 1.00 88.19 204 LYS A C 1
ATOM 1596 O O . LYS A 1 204 ? 9.391 9.309 -19.198 1.00 88.19 204 LYS A O 1
ATOM 1601 N N . LYS A 1 205 ? 11.034 10.475 -18.184 1.00 85.94 205 LYS A N 1
ATOM 1602 C CA . LYS A 1 205 ? 11.444 11.253 -19.367 1.00 85.94 205 LYS A CA 1
ATOM 1603 C C . LYS A 1 205 ? 12.141 10.393 -20.423 1.00 85.94 205 LYS A C 1
ATOM 1605 O O . LYS A 1 205 ? 11.843 10.532 -21.600 1.00 85.94 205 LYS A O 1
ATOM 1610 N N . SER A 1 206 ? 13.055 9.506 -20.016 1.00 86.81 206 SER A N 1
ATOM 1611 C CA . SER A 1 206 ? 13.772 8.623 -20.956 1.00 86.81 206 SER A CA 1
ATOM 1612 C C . SER A 1 206 ? 13.029 7.321 -21.261 1.00 86.81 206 SER A C 1
ATOM 1614 O O . SER A 1 206 ? 13.444 6.586 -22.154 1.00 86.81 206 SER A O 1
ATOM 1616 N N . GLN A 1 207 ? 11.960 7.011 -20.517 1.00 90.75 207 GLN A N 1
ATOM 1617 C CA . GLN A 1 207 ? 11.205 5.758 -20.622 1.00 90.75 207 GLN A CA 1
ATOM 1618 C C . GLN A 1 207 ? 12.115 4.521 -20.589 1.00 90.75 207 GLN A C 1
ATOM 1620 O O . GLN A 1 207 ? 12.030 3.607 -21.424 1.00 90.75 207 GLN A O 1
ATOM 1625 N N . SER A 1 208 ? 13.021 4.519 -19.615 1.00 91.00 208 SER A N 1
ATOM 1626 C CA . SER A 1 208 ? 14.007 3.466 -19.403 1.00 91.00 208 SER A CA 1
ATOM 1627 C C . SER A 1 208 ? 14.169 3.168 -17.919 1.00 91.00 208 SER A C 1
ATOM 1629 O O . SER A 1 208 ? 13.925 4.019 -17.062 1.00 91.00 208 SER A O 1
ATOM 1631 N N . TRP A 1 209 ? 14.607 1.952 -17.617 1.00 93.31 209 TRP A N 1
ATOM 1632 C CA . TRP A 1 209 ? 15.038 1.593 -16.274 1.00 93.31 209 TRP A CA 1
ATOM 1633 C C . TRP A 1 209 ? 16.370 2.261 -15.966 1.00 93.31 209 TRP A C 1
ATOM 1635 O O . TRP A 1 209 ? 17.300 2.186 -16.770 1.00 93.31 209 TRP A O 1
ATOM 1645 N N . VAL A 1 210 ? 16.468 2.878 -14.798 1.00 92.38 210 VAL A N 1
ATOM 1646 C CA . VAL A 1 210 ? 17.706 3.457 -14.279 1.00 92.38 210 VAL A CA 1
ATOM 1647 C C . VAL A 1 210 ? 17.897 3.029 -12.819 1.00 92.38 210 VAL A C 1
ATOM 1649 O O . VAL A 1 210 ? 16.908 2.799 -12.115 1.00 92.38 210 VAL A O 1
ATOM 1652 N N . PRO A 1 211 ? 19.141 2.887 -12.339 1.00 92.50 211 PRO A N 1
ATOM 1653 C CA . PRO A 1 211 ? 19.399 2.535 -10.948 1.00 92.50 211 PRO A CA 1
ATOM 1654 C C . PRO A 1 211 ? 18.930 3.608 -9.953 1.00 92.50 211 PRO A C 1
ATOM 1656 O O . PRO A 1 211 ? 19.089 4.806 -10.199 1.00 92.50 211 PRO A O 1
ATOM 1659 N N . TRP A 1 212 ? 18.459 3.201 -8.769 1.00 91.25 212 TRP A N 1
ATOM 1660 C CA . TRP A 1 212 ? 18.144 4.129 -7.666 1.00 91.25 212 TRP A CA 1
ATOM 1661 C C . TRP A 1 212 ? 19.355 4.922 -7.168 1.00 91.25 212 TRP A C 1
ATOM 1663 O O . TRP A 1 212 ? 19.182 5.982 -6.565 1.00 91.25 212 TRP A O 1
ATOM 1673 N N . SER A 1 213 ? 20.577 4.452 -7.440 1.00 87.94 213 SER A N 1
ATOM 1674 C CA . SER A 1 213 ? 21.810 5.169 -7.100 1.00 87.94 213 SER A CA 1
ATOM 1675 C C . SER A 1 213 ? 21.878 6.565 -7.721 1.00 87.94 213 SER A C 1
ATOM 1677 O O . SER A 1 213 ? 22.460 7.450 -7.106 1.00 87.94 213 SER A O 1
ATOM 1679 N N . TYR A 1 214 ? 21.219 6.797 -8.864 1.00 86.81 214 TYR A N 1
ATOM 1680 C CA . TYR A 1 214 ? 21.110 8.130 -9.469 1.00 86.81 214 TYR A CA 1
ATOM 1681 C C . TYR A 1 214 ? 20.339 9.110 -8.575 1.00 86.81 214 TYR A C 1
ATOM 1683 O O . TYR A 1 214 ? 20.728 10.260 -8.461 1.00 86.81 214 TYR A O 1
ATOM 1691 N N . LYS A 1 215 ? 19.301 8.640 -7.870 1.00 84.75 215 LYS A N 1
ATOM 1692 C CA . LYS A 1 215 ? 18.514 9.450 -6.921 1.00 84.75 215 LYS A CA 1
ATOM 1693 C C . LYS A 1 215 ? 19.077 9.457 -5.503 1.00 84.75 215 LYS A C 1
ATOM 1695 O O . LYS A 1 215 ? 18.482 10.059 -4.610 1.00 84.75 215 LYS A O 1
ATOM 1700 N N . THR A 1 216 ? 20.166 8.733 -5.259 1.00 84.38 216 THR A N 1
ATOM 1701 C CA . THR A 1 216 ? 20.720 8.594 -3.915 1.00 84.38 216 THR A CA 1
ATOM 1702 C C . THR A 1 216 ? 21.690 9.744 -3.658 1.00 84.38 216 THR A C 1
ATOM 1704 O O . THR A 1 216 ? 22.735 9.807 -4.309 1.00 84.38 216 THR A O 1
ATOM 1707 N N . PRO A 1 217 ? 21.379 10.669 -2.732 1.00 83.12 217 PRO A N 1
ATOM 1708 C CA . PRO A 1 217 ? 22.265 11.788 -2.461 1.00 83.12 217 PRO A CA 1
ATOM 1709 C C . PRO A 1 217 ? 23.576 11.282 -1.859 1.00 83.12 217 PRO A C 1
ATOM 1711 O O . PRO A 1 217 ? 23.601 10.347 -1.056 1.00 83.12 217 PRO A O 1
ATOM 1714 N N . LYS A 1 218 ? 24.690 11.919 -2.232 1.00 81.69 218 LYS A N 1
ATOM 1715 C CA . LYS A 1 218 ? 25.988 11.609 -1.628 1.00 81.69 218 LYS A CA 1
ATOM 1716 C C . LYS A 1 218 ? 25.958 12.018 -0.160 1.00 81.69 218 LYS A C 1
ATOM 1718 O O . LYS A 1 218 ? 25.705 13.180 0.152 1.00 81.69 218 LYS A O 1
ATOM 1723 N N . PHE A 1 219 ? 26.239 11.068 0.727 1.00 81.38 219 PHE A N 1
ATOM 1724 C CA . PHE A 1 219 ? 26.339 11.354 2.151 1.00 81.38 219 PHE A CA 1
ATOM 1725 C C . PHE A 1 219 ? 27.470 12.353 2.409 1.00 81.38 219 PHE A C 1
ATOM 1727 O O . PHE A 1 219 ? 28.617 12.111 2.028 1.00 81.38 219 PHE A O 1
ATOM 1734 N N . ASN A 1 220 ? 27.140 13.463 3.065 1.00 78.56 220 ASN A N 1
ATOM 1735 C CA . ASN A 1 220 ? 28.108 14.458 3.496 1.00 78.56 220 ASN A CA 1
ATOM 1736 C C . ASN A 1 220 ? 28.118 14.513 5.025 1.00 78.56 220 ASN A C 1
ATOM 1738 O O . ASN A 1 220 ? 27.142 14.935 5.644 1.00 78.56 220 ASN A O 1
ATOM 1742 N N . PHE A 1 221 ? 29.212 14.053 5.629 1.00 81.94 221 PHE A N 1
ATOM 1743 C CA . PHE A 1 221 ? 29.356 14.041 7.078 1.00 81.94 221 PHE A CA 1
ATOM 1744 C C . PHE A 1 221 ? 29.636 15.452 7.597 1.00 81.94 221 PHE A C 1
ATOM 1746 O O . PHE A 1 221 ? 30.634 16.068 7.221 1.00 81.94 221 PHE A O 1
ATOM 1753 N N . SER A 1 222 ? 28.796 15.927 8.515 1.00 80.94 222 SER A N 1
ATOM 1754 C CA . SER A 1 222 ? 29.070 17.137 9.283 1.00 80.94 222 SER A CA 1
ATOM 1755 C C . SER A 1 222 ? 29.374 16.771 10.737 1.00 80.94 222 SER A C 1
ATOM 1757 O O . SER A 1 222 ? 28.499 16.222 11.408 1.00 80.94 222 SER A O 1
ATOM 1759 N N . PRO A 1 223 ? 30.561 17.118 11.273 1.00 83.06 223 PRO A N 1
ATOM 1760 C CA . PRO A 1 223 ? 30.894 16.888 12.681 1.00 83.06 223 PRO A CA 1
ATOM 1761 C C . PRO A 1 223 ? 29.960 17.595 13.676 1.00 83.06 223 PRO A C 1
ATOM 1763 O O . PRO A 1 223 ? 29.976 17.273 14.860 1.00 83.06 223 PRO A O 1
ATOM 1766 N N . THR A 1 224 ? 29.185 18.584 13.218 1.00 87.88 224 THR A N 1
ATOM 1767 C CA . THR A 1 224 ? 28.242 19.347 14.048 1.00 87.88 224 THR A CA 1
ATOM 1768 C C . THR A 1 224 ? 26.867 18.695 14.168 1.00 87.88 224 THR A C 1
ATOM 1770 O O . THR A 1 224 ? 26.104 19.077 15.052 1.00 87.88 224 THR A O 1
ATOM 1773 N N . THR A 1 225 ? 26.534 17.735 13.300 1.00 81.50 225 THR A N 1
ATOM 1774 C CA . THR A 1 225 ? 25.241 17.047 13.334 1.00 81.50 225 THR A CA 1
ATOM 1775 C C . THR A 1 225 ? 25.248 15.995 14.448 1.00 81.50 225 THR A C 1
ATOM 1777 O O . THR A 1 225 ? 26.163 15.165 14.482 1.00 81.50 225 THR A O 1
ATOM 1780 N N . PRO A 1 226 ? 24.259 15.994 15.364 1.00 82.00 226 PRO A N 1
ATOM 1781 C CA . PRO A 1 226 ? 24.145 14.965 16.391 1.00 82.00 226 PRO A CA 1
ATOM 1782 C C . PRO A 1 226 ? 24.110 13.564 15.783 1.00 82.00 226 PRO A C 1
ATOM 1784 O O . PRO A 1 226 ? 23.484 13.343 14.751 1.00 82.00 226 PRO A O 1
ATOM 1787 N N . TYR A 1 227 ? 24.743 12.594 16.447 1.00 75.06 227 TYR A N 1
ATOM 1788 C CA . TYR A 1 227 ? 24.826 11.222 15.936 1.00 75.06 227 TYR A CA 1
ATOM 1789 C C . TYR A 1 227 ? 23.450 10.612 15.624 1.00 75.06 227 TYR A C 1
ATOM 1791 O O . TYR A 1 227 ? 23.296 9.930 14.617 1.00 75.06 227 TYR A O 1
ATOM 1799 N N . PHE A 1 228 ? 22.445 10.897 16.456 1.00 71.38 228 PHE A N 1
ATOM 1800 C CA . PHE A 1 228 ? 21.077 10.404 16.275 1.00 71.38 228 PHE A CA 1
ATOM 1801 C C . PHE A 1 228 ? 20.337 11.031 15.080 1.00 71.38 228 PHE A C 1
ATOM 1803 O O . PHE A 1 228 ? 19.359 10.449 14.618 1.00 71.38 228 PHE A O 1
ATOM 1810 N N . ASP A 1 229 ? 20.835 12.151 14.547 1.00 70.69 229 ASP A N 1
ATOM 1811 C CA . ASP A 1 229 ? 20.267 12.849 13.386 1.00 70.69 229 ASP A CA 1
ATOM 1812 C C . ASP A 1 229 ? 21.007 12.502 12.079 1.00 70.69 229 ASP A C 1
ATOM 1814 O O . ASP A 1 229 ? 20.609 12.925 10.992 1.00 70.69 229 ASP A O 1
ATOM 1818 N N . LEU A 1 230 ? 22.095 11.723 12.153 1.00 76.06 230 LEU A N 1
ATOM 1819 C CA . LEU A 1 230 ? 22.840 11.274 10.979 1.00 76.06 230 LEU A CA 1
ATOM 1820 C C . LEU A 1 230 ? 22.084 10.147 10.265 1.00 76.06 230 LEU A C 1
ATOM 1822 O O . LEU A 1 230 ? 22.235 8.969 10.592 1.00 76.06 230 LEU A O 1
ATOM 1826 N N . LEU A 1 231 ? 21.315 10.499 9.234 1.00 74.38 231 LEU A N 1
ATOM 1827 C CA . LEU A 1 231 ? 20.688 9.531 8.337 1.00 74.38 231 LEU A CA 1
ATOM 1828 C C . LEU A 1 231 ? 21.494 9.390 7.040 1.00 74.38 231 LEU A C 1
ATOM 1830 O O . LEU A 1 231 ? 21.583 10.314 6.232 1.00 74.38 231 LEU A O 1
ATOM 1834 N N . VAL A 1 232 ? 22.054 8.203 6.810 1.00 81.50 232 VAL A N 1
ATOM 1835 C CA . VAL A 1 232 ? 22.644 7.848 5.513 1.00 81.50 232 VAL A CA 1
ATOM 1836 C C . VAL A 1 232 ? 21.534 7.296 4.624 1.00 81.50 232 VAL A C 1
ATOM 1838 O O . VAL A 1 232 ? 21.028 6.200 4.863 1.00 81.50 232 VAL A O 1
ATOM 1841 N N . LEU A 1 233 ? 21.150 8.048 3.592 1.00 82.69 233 LEU A N 1
ATOM 1842 C CA . LEU A 1 233 ? 20.155 7.596 2.622 1.00 82.69 233 LEU A CA 1
ATOM 1843 C C . LEU A 1 233 ? 20.765 6.515 1.724 1.00 82.69 233 LEU A C 1
ATOM 1845 O O . LEU A 1 233 ? 21.611 6.793 0.878 1.00 82.69 233 LEU A O 1
ATOM 1849 N N . THR A 1 234 ? 20.342 5.268 1.924 1.00 87.81 234 THR A N 1
ATOM 1850 C CA . THR A 1 234 ? 20.680 4.146 1.041 1.00 87.81 234 THR A CA 1
ATOM 1851 C C . THR A 1 234 ? 19.720 4.086 -0.149 1.00 87.81 234 THR A C 1
ATOM 1853 O O . THR A 1 234 ? 18.640 4.681 -0.126 1.00 87.81 234 THR A O 1
ATOM 1856 N N . THR A 1 235 ? 20.076 3.316 -1.180 1.00 88.94 235 THR A N 1
ATOM 1857 C CA . THR A 1 235 ? 19.205 3.073 -2.343 1.00 88.94 235 THR A CA 1
ATOM 1858 C C . THR A 1 235 ? 17.839 2.511 -1.941 1.00 88.94 235 THR A C 1
ATOM 1860 O O . THR A 1 235 ? 16.822 2.908 -2.505 1.00 88.94 235 THR A O 1
ATOM 1863 N N . GLU A 1 236 ? 17.795 1.640 -0.929 1.00 87.56 236 GLU A N 1
ATOM 1864 C CA . GLU A 1 236 ? 16.551 1.063 -0.410 1.00 87.56 236 GLU A CA 1
ATOM 1865 C C . GLU A 1 236 ? 15.663 2.112 0.272 1.00 87.56 236 GLU A C 1
ATOM 1867 O O . GLU A 1 236 ? 14.461 2.165 0.006 1.00 87.56 236 GLU A O 1
ATOM 1872 N N . VAL A 1 237 ? 16.245 3.001 1.088 1.00 89.25 237 VAL A N 1
ATOM 1873 C CA . VAL A 1 237 ? 15.492 4.095 1.728 1.00 89.25 237 VAL A CA 1
ATOM 1874 C C . VAL A 1 237 ? 14.944 5.058 0.676 1.00 89.25 237 VAL A C 1
ATOM 1876 O O . VAL A 1 237 ? 13.789 5.471 0.769 1.00 89.25 237 VAL A O 1
ATOM 1879 N N . VAL A 1 238 ? 15.725 5.375 -0.361 1.00 90.44 238 VAL A N 1
ATOM 1880 C CA . VAL A 1 238 ? 15.285 6.223 -1.482 1.00 90.44 238 VAL A CA 1
ATOM 1881 C C . VAL A 1 238 ? 14.131 5.574 -2.254 1.00 90.44 238 VAL A C 1
ATOM 1883 O O . VAL A 1 238 ? 13.142 6.246 -2.561 1.00 90.44 238 VAL A O 1
ATOM 1886 N N . ALA A 1 239 ? 14.210 4.270 -2.524 1.00 92.31 239 ALA A N 1
ATOM 1887 C CA . ALA A 1 239 ? 13.141 3.533 -3.191 1.00 92.31 239 ALA A CA 1
ATOM 1888 C C . ALA A 1 239 ? 11.849 3.518 -2.356 1.00 92.31 239 ALA A C 1
ATOM 1890 O O . ALA A 1 239 ? 10.775 3.863 -2.858 1.00 92.31 239 ALA A O 1
ATOM 1891 N N . MET A 1 240 ? 11.955 3.200 -1.060 1.00 92.06 240 MET A N 1
ATOM 1892 C CA . MET A 1 240 ? 10.828 3.217 -0.123 1.00 92.06 240 MET A CA 1
ATOM 1893 C C . MET A 1 240 ? 10.189 4.608 -0.040 1.00 92.06 240 MET A C 1
ATOM 1895 O O . MET A 1 240 ? 8.972 4.739 -0.179 1.00 92.06 240 MET A O 1
ATOM 1899 N N . ARG A 1 241 ? 11.012 5.653 0.104 1.00 91.38 241 ARG A N 1
ATOM 1900 C CA . ARG A 1 241 ? 10.595 7.061 0.107 1.00 91.38 241 ARG A CA 1
ATOM 1901 C C . ARG A 1 241 ? 9.801 7.408 -1.149 1.00 91.38 241 ARG A C 1
ATOM 1903 O O . ARG A 1 241 ? 8.729 8.000 -1.048 1.00 91.38 241 ARG A O 1
ATOM 1910 N N . SER A 1 242 ? 10.286 7.003 -2.323 1.00 92.12 242 SER A N 1
ATOM 1911 C CA . SER A 1 242 ? 9.599 7.253 -3.592 1.00 92.12 242 SER A CA 1
ATOM 1912 C C . SER A 1 242 ? 8.220 6.589 -3.643 1.00 92.12 242 SER A C 1
ATOM 1914 O O . SER A 1 242 ? 7.241 7.218 -4.052 1.00 92.12 242 SER A O 1
ATOM 1916 N N . ILE A 1 243 ? 8.102 5.341 -3.187 1.00 94.44 243 ILE A N 1
ATOM 1917 C CA . ILE A 1 243 ? 6.824 4.614 -3.163 1.00 94.44 243 ILE A CA 1
ATOM 1918 C C . ILE A 1 243 ? 5.847 5.265 -2.182 1.00 94.44 243 ILE A C 1
ATOM 1920 O O . ILE A 1 243 ? 4.699 5.529 -2.547 1.00 94.44 243 ILE A O 1
ATOM 1924 N N . MET A 1 244 ? 6.307 5.585 -0.968 1.00 94.81 244 MET A N 1
ATOM 1925 C CA . MET A 1 244 ? 5.506 6.279 0.043 1.00 94.81 244 MET A CA 1
ATOM 1926 C C . MET A 1 244 ? 5.000 7.626 -0.468 1.00 94.81 244 MET A C 1
ATOM 1928 O O . MET A 1 244 ? 3.828 7.953 -0.277 1.00 94.81 244 MET A O 1
ATOM 1932 N N . GLN A 1 245 ? 5.844 8.384 -1.168 1.00 93.25 245 GLN A N 1
ATOM 1933 C CA . GLN A 1 245 ? 5.473 9.669 -1.750 1.00 93.25 245 GLN A CA 1
ATOM 1934 C C . GLN A 1 245 ? 4.365 9.521 -2.799 1.00 93.25 245 GLN A C 1
ATOM 1936 O O . GLN A 1 245 ? 3.351 10.222 -2.741 1.00 93.25 245 GLN A O 1
ATOM 1941 N N . ASN A 1 246 ? 4.524 8.573 -3.728 1.00 93.62 246 ASN A N 1
ATOM 1942 C CA . ASN A 1 246 ? 3.528 8.313 -4.764 1.00 93.62 246 ASN A CA 1
ATOM 1943 C C . ASN A 1 246 ? 2.188 7.886 -4.143 1.00 93.62 246 ASN A C 1
ATOM 1945 O O . ASN A 1 246 ? 1.148 8.437 -4.502 1.00 93.62 246 ASN A O 1
ATOM 1949 N N . LEU A 1 247 ? 2.185 6.970 -3.173 1.00 95.31 247 LEU A N 1
ATOM 1950 C CA . LEU A 1 247 ? 0.951 6.523 -2.512 1.00 95.31 247 LEU A CA 1
ATOM 1951 C C . LEU A 1 247 ? 0.295 7.638 -1.682 1.00 95.31 247 LEU A C 1
ATOM 1953 O O . LEU A 1 247 ? -0.920 7.832 -1.761 1.00 95.31 247 LEU A O 1
ATOM 1957 N N . SER A 1 248 ? 1.091 8.440 -0.971 1.00 93.00 248 SER A N 1
ATOM 1958 C CA . SER A 1 248 ? 0.595 9.577 -0.181 1.00 93.00 248 SER A CA 1
ATOM 1959 C C . SER A 1 248 ? -0.062 10.645 -1.059 1.00 93.00 248 SER A C 1
ATOM 1961 O O . SER A 1 248 ? -1.059 11.251 -0.662 1.00 93.00 248 SER A O 1
ATOM 1963 N N . SER A 1 249 ? 0.434 10.847 -2.286 1.00 90.00 249 SER A N 1
ATOM 1964 C CA . SER A 1 249 ? -0.139 11.817 -3.230 1.00 90.00 249 SER A CA 1
ATOM 1965 C C . SER A 1 249 ? -1.607 11.522 -3.568 1.00 90.00 249 SER A C 1
ATOM 1967 O O . SER A 1 249 ? -2.407 12.455 -3.650 1.00 90.00 249 SER A O 1
ATOM 1969 N N . ILE A 1 250 ? -1.977 10.239 -3.656 1.00 91.94 250 ILE A N 1
ATOM 1970 C CA . ILE A 1 250 ? -3.342 9.767 -3.927 1.00 91.94 250 ILE A CA 1
ATOM 1971 C C . ILE A 1 250 ? -4.103 9.383 -2.647 1.00 91.94 250 ILE A C 1
ATOM 1973 O O . ILE A 1 250 ? -5.148 8.737 -2.723 1.00 91.94 250 ILE A O 1
ATOM 1977 N N . GLY A 1 251 ? -3.583 9.763 -1.473 1.00 91.88 251 GLY A N 1
ATOM 1978 C CA . GLY A 1 251 ? -4.230 9.539 -0.178 1.00 91.88 251 GLY A CA 1
ATOM 1979 C C . GLY A 1 251 ? -4.312 8.068 0.233 1.00 91.88 251 GLY A C 1
ATOM 1980 O O . GLY A 1 251 ? -5.288 7.670 0.862 1.00 91.88 251 GLY A O 1
ATOM 1981 N N . LYS A 1 252 ? -3.336 7.239 -0.156 1.00 94.56 252 LYS A N 1
ATOM 1982 C CA . LYS A 1 252 ? -3.296 5.818 0.211 1.00 94.56 252 LYS A CA 1
ATOM 1983 C C . LYS A 1 252 ? -2.353 5.572 1.383 1.00 94.56 252 LYS A C 1
ATOM 1985 O O . LYS A 1 252 ? -1.235 6.077 1.404 1.00 94.56 252 LYS A O 1
ATOM 1990 N N . HIS A 1 253 ? -2.825 4.776 2.340 1.00 93.75 253 HIS A N 1
ATOM 1991 C CA . HIS A 1 253 ? -2.061 4.360 3.514 1.00 93.75 253 HIS A CA 1
ATOM 1992 C C . HIS A 1 253 ? -0.974 3.348 3.135 1.00 93.75 253 HIS A C 1
ATOM 1994 O O . HIS A 1 253 ? -1.148 2.560 2.203 1.00 93.75 253 HIS A O 1
ATOM 2000 N N . VAL A 1 254 ? 0.132 3.360 3.879 1.00 94.56 254 VAL A N 1
ATOM 2001 C CA . VAL A 1 254 ? 1.287 2.485 3.650 1.00 94.56 254 VAL A CA 1
ATOM 2002 C C . VAL A 1 254 ? 1.644 1.781 4.950 1.00 94.56 254 VAL A C 1
ATOM 2004 O O . VAL A 1 254 ? 1.775 2.427 5.986 1.00 94.56 254 VAL A O 1
ATOM 2007 N N . LEU A 1 255 ? 1.826 0.463 4.881 1.00 93.38 255 LEU A N 1
ATOM 2008 C CA . LEU A 1 255 ? 2.407 -0.328 5.959 1.00 93.38 255 LEU A CA 1
ATOM 2009 C C . LEU A 1 255 ? 3.864 -0.631 5.608 1.00 93.38 255 LEU A C 1
ATOM 2011 O O . LEU A 1 255 ? 4.133 -1.272 4.594 1.00 93.38 255 LEU A O 1
ATOM 2015 N N . VAL A 1 256 ? 4.792 -0.177 6.448 1.00 92.25 256 VAL A N 1
ATOM 2016 C CA . VAL A 1 256 ? 6.224 -0.468 6.309 1.00 92.25 256 VAL A CA 1
ATOM 2017 C C . VAL A 1 256 ? 6.572 -1.598 7.271 1.00 92.25 256 VAL A C 1
ATOM 2019 O O . VAL A 1 256 ? 6.478 -1.431 8.485 1.00 92.25 256 VAL A O 1
ATOM 2022 N N . ASN A 1 257 ? 6.952 -2.759 6.739 1.00 88.56 257 ASN A N 1
ATOM 2023 C CA . ASN A 1 257 ? 7.326 -3.927 7.535 1.00 88.56 257 ASN A CA 1
ATOM 2024 C C . ASN A 1 257 ? 8.846 -4.169 7.501 1.00 88.56 257 ASN A C 1
ATOM 2026 O O . ASN A 1 257 ? 9.577 -3.588 6.704 1.00 88.56 257 ASN A O 1
ATOM 2030 N N . GLY A 1 258 ? 9.331 -4.995 8.427 1.00 85.06 258 GLY A N 1
ATOM 2031 C CA . GLY A 1 258 ? 10.735 -5.396 8.508 1.00 85.06 258 GLY A CA 1
ATOM 2032 C C . GLY A 1 258 ? 11.190 -5.601 9.948 1.00 85.06 258 GLY A C 1
ATOM 2033 O O . GLY A 1 258 ? 10.532 -5.158 10.891 1.00 85.06 258 GLY A O 1
ATOM 2034 N N . VAL A 1 259 ? 12.333 -6.262 10.122 1.00 83.62 259 VAL A N 1
ATOM 2035 C CA . VAL A 1 259 ? 12.877 -6.595 11.449 1.00 83.62 259 VAL A CA 1
ATOM 2036 C C . VAL A 1 259 ? 13.204 -5.345 12.272 1.00 83.62 259 VAL A C 1
ATOM 2038 O O . VAL A 1 259 ? 13.371 -4.251 11.732 1.00 83.62 259 VAL A O 1
ATOM 2041 N N . THR A 1 260 ? 13.233 -5.469 13.595 1.00 83.94 260 THR A N 1
ATOM 2042 C CA . THR A 1 260 ? 13.542 -4.352 14.499 1.00 83.94 260 THR A CA 1
ATOM 2043 C C . THR A 1 260 ? 14.977 -3.853 14.296 1.00 83.94 260 THR A C 1
ATOM 2045 O O . THR A 1 260 ? 15.855 -4.599 13.869 1.00 83.94 260 THR A O 1
ATOM 2048 N N . GLY A 1 261 ? 15.216 -2.563 14.554 1.00 81.25 261 GLY A N 1
ATOM 2049 C CA . GLY A 1 261 ? 16.555 -1.968 14.445 1.00 81.25 261 GLY A CA 1
ATOM 2050 C C . GLY A 1 261 ? 17.047 -1.647 13.025 1.00 81.25 261 GLY A C 1
ATOM 2051 O O . GLY A 1 261 ? 18.202 -1.275 12.868 1.00 81.25 261 GLY A O 1
ATOM 2052 N N . THR A 1 262 ? 16.202 -1.735 11.992 1.00 83.19 262 THR A N 1
ATOM 2053 C CA . THR A 1 262 ? 16.584 -1.439 10.590 1.00 83.19 262 THR A CA 1
ATOM 2054 C C . THR A 1 262 ? 16.355 0.009 10.148 1.00 83.19 262 THR A C 1
ATOM 2056 O O . THR A 1 262 ? 16.362 0.303 8.958 1.00 83.19 262 THR A O 1
ATOM 2059 N N . GLY A 1 263 ? 16.104 0.932 11.081 1.00 84.88 263 GLY A N 1
ATOM 2060 C CA . GLY A 1 263 ? 15.919 2.352 10.756 1.00 84.88 263 GLY A CA 1
ATOM 2061 C C . GLY A 1 263 ? 14.577 2.711 10.101 1.00 84.88 263 GLY A C 1
ATOM 2062 O O . GLY A 1 263 ? 14.435 3.825 9.607 1.00 84.88 263 GLY A O 1
ATOM 2063 N N . LYS A 1 264 ? 13.575 1.813 10.114 1.00 88.88 264 LYS A N 1
ATOM 2064 C CA . LYS A 1 264 ? 12.227 2.068 9.553 1.00 88.88 264 LYS A CA 1
ATOM 2065 C C . LYS A 1 264 ? 11.595 3.340 10.121 1.00 88.88 264 LYS A C 1
ATOM 2067 O O . LYS A 1 264 ? 11.179 4.202 9.355 1.00 88.88 264 LYS A O 1
ATOM 2072 N N . SER A 1 265 ? 11.578 3.479 11.447 1.00 89.69 265 SER A N 1
ATOM 2073 C CA . SER A 1 265 ? 10.991 4.634 12.136 1.00 89.69 265 SER A CA 1
ATOM 2074 C C . SER A 1 265 ? 11.708 5.932 11.765 1.00 89.69 265 SER A C 1
ATOM 2076 O O . SER A 1 265 ? 11.060 6.927 11.451 1.00 89.69 265 SER A O 1
ATOM 2078 N N . SER A 1 266 ? 13.044 5.902 11.690 1.00 88.25 266 SER A N 1
ATOM 2079 C CA . SER A 1 266 ? 13.855 7.038 11.236 1.00 88.25 266 SER A CA 1
ATOM 2080 C C . SER A 1 266 ? 13.562 7.409 9.781 1.00 88.25 266 SER A C 1
ATOM 2082 O O . SER A 1 266 ? 13.433 8.587 9.466 1.00 88.25 266 SER A O 1
ATOM 2084 N N . ALA A 1 267 ? 13.400 6.424 8.895 1.00 89.88 267 ALA A N 1
ATOM 2085 C CA . ALA A 1 267 ? 13.083 6.659 7.491 1.00 89.88 267 ALA A CA 1
ATOM 2086 C C . ALA A 1 267 ? 11.661 7.217 7.289 1.00 89.88 267 ALA A C 1
ATOM 2088 O O . ALA A 1 267 ? 11.469 8.117 6.472 1.00 89.88 267 ALA A O 1
ATOM 2089 N N . VAL A 1 268 ? 10.672 6.741 8.054 1.00 93.00 268 VAL A N 1
ATOM 2090 C CA . VAL A 1 268 ? 9.310 7.304 8.047 1.00 93.00 268 VAL A CA 1
ATOM 2091 C C . VAL A 1 268 ? 9.312 8.726 8.614 1.00 93.00 268 VAL A C 1
ATOM 2093 O O . VAL A 1 268 ? 8.714 9.613 8.012 1.00 93.00 268 VAL A O 1
ATOM 2096 N N . GLY A 1 269 ? 10.020 8.976 9.720 1.00 91.19 269 GLY A N 1
ATOM 2097 C CA . GLY A 1 269 ? 10.173 10.321 10.284 1.00 91.19 269 GLY A CA 1
ATOM 2098 C C . GLY A 1 269 ? 10.822 11.293 9.296 1.00 91.19 269 GLY A C 1
ATOM 2099 O O . GLY A 1 269 ? 10.280 12.365 9.033 1.00 91.19 269 GLY A O 1
ATOM 2100 N N . ASN A 1 270 ? 11.922 10.877 8.664 1.00 88.94 270 ASN A N 1
ATOM 2101 C CA . ASN A 1 270 ? 12.586 11.639 7.608 1.00 88.94 270 ASN A CA 1
ATOM 2102 C C . ASN A 1 270 ? 11.651 11.925 6.425 1.00 88.94 270 ASN A C 1
ATOM 2104 O O . ASN A 1 270 ? 11.624 13.043 5.923 1.00 88.94 270 ASN A O 1
ATOM 2108 N N . PHE A 1 271 ? 10.827 10.957 6.017 1.00 92.44 271 PHE A N 1
ATOM 2109 C CA . PHE A 1 271 ? 9.822 11.161 4.976 1.00 92.44 271 PHE A CA 1
ATOM 2110 C C . PHE A 1 271 ? 8.797 12.248 5.348 1.00 92.44 271 PHE A C 1
ATOM 2112 O O . PHE A 1 271 ? 8.486 13.105 4.517 1.00 92.44 271 PHE A O 1
ATOM 2119 N N . LEU A 1 272 ? 8.290 12.259 6.585 1.00 93.44 272 LEU A N 1
ATOM 2120 C CA . LEU A 1 272 ? 7.340 13.285 7.035 1.00 93.44 272 LEU A CA 1
ATOM 2121 C C . LEU A 1 272 ? 7.950 14.695 7.002 1.00 93.44 272 LEU A C 1
ATOM 2123 O O . LEU A 1 272 ? 7.286 15.643 6.574 1.00 93.44 272 LEU A O 1
ATOM 2127 N N . VAL A 1 273 ? 9.210 14.822 7.424 1.00 89.94 273 VAL A N 1
ATOM 2128 C CA . VAL A 1 273 ? 9.909 16.110 7.527 1.00 89.94 273 VAL A CA 1
ATOM 2129 C C . VAL A 1 273 ? 10.434 16.579 6.171 1.00 89.94 273 VAL A C 1
ATOM 2131 O O . VAL A 1 273 ? 10.117 17.679 5.742 1.00 89.94 273 VAL A O 1
ATOM 2134 N N . GLU A 1 274 ? 11.200 15.763 5.449 1.00 87.62 274 GLU A N 1
ATOM 2135 C CA . GLU A 1 274 ? 11.873 16.208 4.222 1.00 87.62 274 GLU A CA 1
ATOM 2136 C C . GLU A 1 274 ? 10.992 16.146 2.973 1.00 87.62 274 GLU A C 1
ATOM 2138 O O . GLU A 1 274 ? 11.151 16.966 2.067 1.00 87.62 274 GLU A O 1
ATOM 2143 N N . VAL A 1 275 ? 10.093 15.158 2.885 1.00 88.94 275 VAL A N 1
ATOM 2144 C CA . VAL A 1 275 ? 9.296 14.919 1.668 1.00 88.94 275 VAL A CA 1
ATOM 2145 C C . VAL A 1 275 ? 7.941 15.571 1.769 1.00 88.94 275 VAL A C 1
ATOM 2147 O O . VAL A 1 275 ? 7.551 16.333 0.888 1.00 88.94 275 VAL A O 1
ATOM 2150 N N . LEU A 1 276 ? 7.209 15.268 2.841 1.00 91.00 276 LEU A N 1
ATOM 2151 C CA . LEU A 1 276 ? 5.903 15.877 3.050 1.00 91.00 276 LEU A CA 1
ATOM 2152 C C . LEU A 1 276 ? 6.014 17.296 3.596 1.00 91.00 276 LEU A C 1
ATOM 2154 O O . LEU A 1 276 ? 5.024 18.024 3.522 1.00 91.00 276 LEU A O 1
ATOM 2158 N N . LYS A 1 277 ? 7.182 17.693 4.126 1.00 91.56 277 LYS A N 1
ATOM 2159 C CA . LYS A 1 277 ? 7.394 19.013 4.731 1.00 91.56 277 LYS A CA 1
ATOM 2160 C C . LYS A 1 277 ? 6.294 19.340 5.730 1.00 91.56 277 LYS A C 1
ATOM 2162 O O . LYS A 1 277 ? 5.735 20.428 5.732 1.00 91.56 277 LYS A O 1
ATOM 2167 N N . ALA A 1 278 ? 5.890 18.345 6.516 1.00 87.56 278 ALA A N 1
ATOM 2168 C CA . ALA A 1 278 ? 4.643 18.401 7.269 1.00 87.56 278 ALA A CA 1
ATOM 2169 C C . ALA A 1 278 ? 4.649 19.453 8.396 1.00 87.56 278 ALA A C 1
ATOM 2171 O O . ALA A 1 278 ? 3.584 19.823 8.896 1.00 87.56 278 ALA A O 1
ATOM 2172 N N . GLU A 1 279 ? 5.834 19.940 8.772 1.00 86.56 279 GLU A N 1
ATOM 2173 C CA . GLU A 1 279 ? 6.034 21.040 9.720 1.00 86.56 279 GLU A CA 1
ATOM 2174 C C . GLU A 1 279 ? 5.970 22.425 9.053 1.00 86.56 279 GLU A C 1
ATOM 2176 O O . GLU A 1 279 ? 5.700 23.418 9.730 1.00 86.56 279 GLU A O 1
ATOM 2181 N N . ASP A 1 280 ? 6.126 22.505 7.727 1.00 90.25 280 ASP A N 1
ATOM 2182 C CA . ASP A 1 280 ? 6.092 23.768 6.995 1.00 90.25 280 ASP A CA 1
ATOM 2183 C C . ASP A 1 280 ? 4.661 24.328 6.949 1.00 90.25 280 ASP A C 1
ATOM 2185 O O . ASP A 1 280 ? 3.669 23.618 6.712 1.00 90.25 280 ASP A O 1
ATOM 2189 N N . ALA A 1 281 ? 4.537 25.644 7.133 1.00 86.19 281 ALA A N 1
ATOM 2190 C CA . ALA A 1 281 ? 3.251 26.338 7.077 1.00 86.19 281 ALA A CA 1
ATOM 2191 C C . ALA A 1 281 ? 2.565 26.157 5.710 1.00 86.19 281 ALA A C 1
ATOM 2193 O O . ALA A 1 281 ? 1.367 25.873 5.665 1.00 86.19 281 ALA A O 1
ATOM 2194 N N . ASP A 1 282 ? 3.350 26.216 4.631 1.00 88.56 282 ASP A N 1
ATOM 2195 C CA . ASP A 1 282 ? 2.883 26.149 3.241 1.00 88.56 282 ASP A CA 1
ATOM 2196 C C . ASP A 1 282 ? 2.662 24.716 2.729 1.00 88.56 282 ASP A C 1
ATOM 2198 O O . ASP A 1 282 ? 2.184 24.517 1.609 1.00 88.56 282 ASP A O 1
ATOM 2202 N N . SER A 1 283 ? 2.995 23.694 3.524 1.00 90.94 283 SER A N 1
ATOM 2203 C CA . SER A 1 283 ? 2.769 22.314 3.105 1.00 90.94 283 SER A CA 1
ATOM 2204 C C . SER A 1 283 ? 1.282 21.965 3.077 1.00 90.94 283 SER A C 1
ATOM 2206 O O . SER A 1 283 ? 0.521 22.250 4.005 1.00 90.94 283 SER A O 1
ATOM 2208 N N . SER A 1 284 ? 0.888 21.231 2.032 1.00 91.44 284 SER A N 1
ATOM 2209 C CA . SER A 1 284 ? -0.426 20.582 1.935 1.00 91.44 284 SER A CA 1
ATOM 2210 C C . SER A 1 284 ? -0.613 19.427 2.928 1.00 91.44 284 SER A C 1
ATOM 2212 O O . SER A 1 284 ? -1.682 18.813 2.962 1.00 91.44 284 SER A O 1
ATOM 2214 N N . PHE A 1 285 ? 0.404 19.113 3.731 1.00 93.56 285 PHE A N 1
ATOM 2215 C CA . PHE A 1 285 ? 0.377 18.068 4.740 1.00 93.56 285 PHE A CA 1
ATOM 2216 C C . PHE A 1 285 ? 0.587 18.631 6.150 1.00 93.56 285 PHE A C 1
ATOM 2218 O O . PHE A 1 285 ? 1.273 19.628 6.369 1.00 93.56 285 PHE A O 1
ATOM 2225 N N . ALA A 1 286 ? -0.031 17.961 7.114 1.00 93.19 286 ALA A N 1
ATOM 2226 C CA . ALA A 1 286 ? 0.309 18.016 8.527 1.00 93.19 286 ALA A CA 1
ATOM 2227 C C . ALA A 1 286 ? 0.565 16.581 8.986 1.00 93.19 286 ALA A C 1
ATOM 2229 O O . ALA A 1 286 ? -0.047 15.655 8.450 1.00 93.19 286 ALA A O 1
ATOM 2230 N N . SER A 1 287 ? 1.422 16.373 9.980 1.00 93.81 287 SER A N 1
ATOM 2231 C CA . SER A 1 287 ? 1.667 15.028 10.494 1.00 93.81 287 SER A CA 1
ATOM 2232 C C . SER A 1 287 ? 1.818 14.975 11.998 1.00 93.81 287 SER A C 1
ATOM 2234 O O . SER A 1 287 ? 2.169 15.957 12.648 1.00 93.81 287 SER A O 1
ATOM 2236 N N . PHE A 1 288 ? 1.594 13.788 12.542 1.00 92.62 288 PHE A N 1
ATOM 2237 C CA . PHE A 1 288 ? 2.003 13.431 13.890 1.00 92.62 288 PHE A CA 1
ATOM 2238 C C . PHE A 1 288 ? 2.403 11.958 13.913 1.00 92.62 288 PHE A C 1
ATOM 2240 O O . PHE A 1 288 ? 1.914 11.154 13.116 1.00 92.62 288 PHE A O 1
ATOM 2247 N N . ALA A 1 289 ? 3.308 11.625 14.823 1.00 92.25 289 ALA A N 1
ATOM 2248 C CA . ALA A 1 289 ? 3.744 10.261 15.053 1.00 92.25 289 ALA A CA 1
ATOM 2249 C C . ALA A 1 289 ? 3.213 9.761 16.399 1.00 92.25 289 ALA A C 1
ATOM 2251 O O . ALA A 1 289 ? 3.079 10.532 17.352 1.00 92.25 289 ALA A O 1
ATOM 2252 N N . MET A 1 290 ? 2.925 8.467 16.470 1.00 93.12 290 MET A N 1
ATOM 2253 C CA . MET A 1 290 ? 2.531 7.763 17.682 1.00 93.12 290 MET A CA 1
ATOM 2254 C C . MET A 1 290 ? 3.230 6.408 17.701 1.00 93.12 290 MET A C 1
ATOM 2256 O O . MET A 1 290 ? 3.178 5.681 16.715 1.00 93.12 290 MET A O 1
ATOM 2260 N N . ALA A 1 291 ? 3.862 6.060 18.816 1.00 92.94 291 ALA A N 1
ATOM 2261 C CA . ALA A 1 291 ? 4.403 4.723 19.023 1.00 92.94 291 ALA A CA 1
ATOM 2262 C C . ALA A 1 291 ? 3.415 3.904 19.853 1.00 92.94 291 ALA A C 1
ATOM 2264 O O . ALA A 1 291 ? 2.935 4.364 20.896 1.00 92.94 291 ALA A O 1
ATOM 2265 N N . PHE A 1 292 ? 3.087 2.706 19.384 1.00 94.31 292 PHE A N 1
ATOM 2266 C CA . PHE A 1 292 ? 2.260 1.780 20.138 1.00 94.31 292 PHE A CA 1
ATOM 2267 C C . PHE A 1 292 ? 3.084 1.008 21.162 1.00 94.31 292 PHE A C 1
ATOM 2269 O O . PHE A 1 292 ? 4.264 0.722 20.997 1.00 94.31 292 PHE A O 1
ATOM 2276 N N . SER A 1 293 ? 2.423 0.671 22.259 1.00 93.94 293 SER A N 1
ATOM 2277 C CA . SER A 1 293 ? 2.961 -0.130 23.347 1.00 93.94 293 SER A CA 1
ATOM 2278 C C . SER A 1 293 ? 1.913 -1.148 23.782 1.00 93.94 293 SER A C 1
ATOM 2280 O O . SER A 1 293 ? 0.739 -1.033 23.423 1.00 93.94 293 SER A O 1
ATOM 2282 N N . ALA A 1 294 ? 2.305 -2.096 24.632 1.00 91.31 294 ALA A N 1
ATOM 2283 C CA . ALA A 1 294 ? 1.371 -3.066 25.203 1.00 91.31 294 ALA A CA 1
ATOM 2284 C C . ALA A 1 294 ? 0.196 -2.412 25.959 1.00 91.31 294 ALA A C 1
ATOM 2286 O O . ALA A 1 294 ? -0.868 -3.012 26.059 1.00 91.31 294 ALA A O 1
ATOM 2287 N N . GLN A 1 295 ? 0.368 -1.186 26.468 1.00 91.94 295 GLN A N 1
ATOM 2288 C CA . GLN A 1 295 ? -0.651 -0.461 27.235 1.00 91.94 295 GLN A CA 1
ATOM 2289 C C . GLN A 1 295 ? -1.465 0.529 26.394 1.00 91.94 295 GLN A C 1
ATOM 2291 O O . GLN A 1 295 ? -2.364 1.179 26.924 1.00 91.94 295 GLN A O 1
ATOM 2296 N N . THR A 1 296 ? -1.165 0.677 25.102 1.00 94.12 296 THR A N 1
ATOM 2297 C CA . THR A 1 296 ? -1.900 1.609 24.245 1.00 94.12 296 THR A CA 1
ATOM 2298 C C . THR A 1 296 ? -3.348 1.144 24.099 1.00 94.12 296 THR A C 1
ATOM 2300 O O . THR A 1 296 ? -3.608 0.038 23.631 1.00 94.12 296 THR A O 1
ATOM 2303 N N . THR A 1 297 ? -4.298 2.000 24.483 1.00 94.31 297 THR A N 1
ATOM 2304 C CA . THR A 1 297 ? -5.740 1.732 24.365 1.00 94.31 297 THR A CA 1
ATOM 2305 C C . THR A 1 297 ? -6.360 2.461 23.170 1.00 94.31 297 THR A C 1
ATOM 2307 O O . THR A 1 297 ? -5.783 3.415 22.641 1.00 94.31 297 THR A O 1
ATOM 2310 N N . SER A 1 298 ? -7.555 2.036 22.743 1.00 94.12 298 SER A N 1
ATOM 2311 C CA . SER A 1 298 ? -8.325 2.739 21.705 1.00 94.12 298 SER A CA 1
ATOM 2312 C C . SER A 1 298 ? -8.655 4.178 22.110 1.00 94.12 298 SER A C 1
ATOM 2314 O O . SER A 1 298 ? -8.616 5.067 21.266 1.00 94.12 298 SER A O 1
ATOM 2316 N N . LEU A 1 299 ? -8.886 4.425 23.405 1.00 94.81 299 LEU A N 1
ATOM 2317 C CA . LEU A 1 299 ? -9.110 5.769 23.934 1.00 94.81 299 LEU A CA 1
ATOM 2318 C C . LEU A 1 299 ? -7.867 6.654 23.778 1.00 94.81 299 LEU A C 1
ATOM 2320 O O . LEU A 1 299 ? -7.986 7.777 23.302 1.00 94.81 299 LEU A O 1
ATOM 2324 N N . ASN A 1 300 ? -6.668 6.147 24.092 1.00 93.44 300 ASN A N 1
ATOM 2325 C CA . ASN A 1 300 ? -5.440 6.934 23.913 1.00 93.44 300 ASN A CA 1
ATOM 2326 C C . ASN A 1 300 ? -5.208 7.306 22.445 1.00 93.44 300 ASN A C 1
ATOM 2328 O O . ASN A 1 300 ? -4.784 8.425 22.148 1.00 93.44 300 ASN A O 1
ATOM 2332 N N . LEU A 1 301 ? -5.478 6.366 21.531 1.00 93.88 301 LEU A N 1
ATOM 2333 C CA . LEU A 1 301 ? -5.420 6.616 20.095 1.00 93.88 301 LEU A CA 1
ATOM 2334 C C . LEU A 1 301 ? -6.417 7.713 19.699 1.00 93.88 301 LEU A C 1
ATOM 2336 O O . LEU A 1 301 ? -6.020 8.687 19.062 1.00 93.88 301 LEU A O 1
ATOM 2340 N N . GLN A 1 302 ? -7.677 7.583 20.120 1.00 93.75 302 GLN A N 1
ATOM 2341 C CA . GLN A 1 302 ? -8.726 8.558 19.839 1.00 93.75 302 GLN A CA 1
ATOM 2342 C C . GLN A 1 302 ? -8.349 9.958 20.341 1.00 93.75 302 GLN A C 1
ATOM 2344 O O . GLN A 1 302 ? -8.329 10.895 19.550 1.00 93.75 302 GLN A O 1
ATOM 2349 N N . GLU A 1 303 ? -7.970 10.104 21.611 1.00 94.25 303 GLU A N 1
ATOM 2350 C CA . GLU A 1 303 ? -7.592 11.396 22.203 1.00 94.25 303 GLU A CA 1
ATOM 2351 C C . GLU A 1 303 ? -6.411 12.046 21.466 1.00 94.25 303 GLU A C 1
ATOM 2353 O O . GLU A 1 303 ? -6.423 13.247 21.188 1.00 94.25 303 GLU A O 1
ATOM 2358 N N . THR A 1 304 ? -5.404 11.248 21.095 1.00 93.06 304 THR A N 1
ATOM 2359 C CA . THR A 1 304 ? -4.227 11.738 20.359 1.00 93.06 304 THR A CA 1
ATOM 2360 C C . THR A 1 304 ? -4.604 12.230 18.964 1.00 93.06 304 THR A C 1
ATOM 2362 O O . THR A 1 304 ? -4.105 13.265 18.518 1.00 93.06 304 THR A O 1
ATOM 2365 N N . MET A 1 305 ? -5.496 11.512 18.277 1.00 91.44 305 MET A N 1
ATOM 2366 C CA . MET A 1 305 ? -6.006 11.915 16.968 1.00 91.44 305 MET A CA 1
ATOM 2367 C C . MET A 1 305 ? -6.862 13.178 17.063 1.00 91.44 305 MET A C 1
ATOM 2369 O O . MET A 1 305 ? -6.621 14.137 16.331 1.00 91.44 305 MET A O 1
ATOM 2373 N N . GLU A 1 306 ? -7.828 13.209 17.982 1.00 91.81 306 GLU A N 1
ATOM 2374 C CA . GLU A 1 306 ? -8.731 14.345 18.182 1.00 91.81 306 GLU A CA 1
ATOM 2375 C C . GLU A 1 306 ? -7.967 15.626 18.533 1.00 91.81 306 GLU A C 1
ATOM 2377 O O . GLU A 1 306 ? -8.303 16.693 18.024 1.00 91.81 306 GLU A O 1
ATOM 2382 N N . ALA A 1 307 ? -6.874 15.523 19.298 1.00 92.50 307 ALA A N 1
ATOM 2383 C CA . ALA A 1 307 ? -6.002 16.655 19.615 1.00 92.50 307 ALA A CA 1
ATOM 2384 C C . ALA A 1 307 ? -5.302 17.275 18.387 1.00 92.50 307 ALA A C 1
ATOM 2386 O O . ALA A 1 307 ? -4.826 18.410 18.454 1.00 92.50 307 ALA A O 1
ATOM 2387 N N . LYS A 1 308 ? -5.202 16.542 17.269 1.00 91.31 308 LYS A N 1
ATOM 2388 C CA . LYS A 1 308 ? -4.600 17.008 16.005 1.00 91.31 308 LYS A CA 1
ATOM 2389 C C . LYS A 1 308 ? -5.638 17.387 14.948 1.00 91.31 308 LYS A C 1
ATOM 2391 O O . LYS A 1 308 ? -5.269 17.929 13.903 1.00 91.31 308 LYS A O 1
ATOM 2396 N N . LEU A 1 309 ? -6.914 17.116 15.206 1.00 91.62 309 LEU A N 1
ATOM 2397 C CA . LEU A 1 309 ? -8.026 17.433 14.319 1.00 91.62 309 LEU A CA 1
ATOM 2398 C C . LEU A 1 309 ? -8.706 18.739 14.747 1.00 91.62 309 LEU A C 1
ATOM 2400 O O . LEU A 1 309 ? -8.676 19.157 15.900 1.00 91.62 309 LEU A O 1
ATOM 2404 N N . VAL A 1 310 ? -9.336 19.402 13.784 1.00 91.81 310 VAL A N 1
ATOM 2405 C CA . VAL A 1 310 ? -10.104 20.630 13.978 1.00 91.81 310 VAL A CA 1
ATOM 2406 C C . VAL A 1 310 ? -11.579 20.316 13.771 1.00 91.81 310 VAL A C 1
ATOM 2408 O O . VAL A 1 310 ? -11.950 19.610 12.828 1.00 91.81 310 VAL A O 1
ATOM 2411 N N . ARG A 1 311 ? -12.430 20.872 14.634 1.00 89.69 311 ARG A N 1
ATOM 2412 C CA . ARG A 1 311 ? -13.884 20.774 14.492 1.00 89.69 311 ARG A CA 1
ATOM 2413 C C . ARG A 1 311 ? -14.362 21.538 13.258 1.00 89.69 311 ARG A C 1
ATOM 2415 O O . ARG A 1 311 ? -13.955 22.671 13.002 1.00 89.69 311 ARG A O 1
ATOM 2422 N N . ARG A 1 312 ? -15.243 20.911 12.483 1.00 83.62 312 ARG A N 1
ATOM 2423 C CA . ARG A 1 312 ? -15.850 21.433 11.256 1.00 83.62 312 ARG A CA 1
ATOM 2424 C C . ARG A 1 312 ? -17.374 21.308 11.332 1.00 83.62 312 ARG A C 1
ATOM 2426 O O . ARG A 1 312 ? -17.914 20.531 12.116 1.00 83.62 312 ARG A O 1
ATOM 2433 N N . ARG A 1 313 ? -18.067 22.107 10.508 1.00 77.00 313 ARG A N 1
ATOM 2434 C CA . ARG A 1 313 ? -19.538 22.107 10.345 1.00 77.00 313 ARG A CA 1
ATOM 2435 C C . ARG A 1 313 ? -20.316 22.098 11.674 1.00 77.00 313 ARG A C 1
ATOM 2437 O O . ARG A 1 313 ? -21.157 21.234 11.907 1.00 77.00 313 ARG A O 1
ATOM 2444 N N . GLY A 1 314 ? -20.051 23.083 12.534 1.00 72.81 314 GLY A N 1
ATOM 2445 C CA . GLY A 1 314 ? -20.778 23.251 13.799 1.00 72.81 314 GLY A CA 1
ATOM 2446 C C . GLY A 1 314 ? -20.556 22.096 14.778 1.00 72.81 314 GLY A C 1
ATOM 2447 O O . GLY A 1 314 ? -21.521 21.590 15.341 1.00 72.81 314 GLY A O 1
ATOM 2448 N N . ASP A 1 315 ? -19.298 21.674 14.930 1.00 75.56 315 ASP A N 1
ATOM 2449 C CA . ASP A 1 315 ? -18.823 20.647 15.872 1.00 75.56 315 ASP A CA 1
ATOM 2450 C C . ASP A 1 315 ? -19.277 19.203 15.613 1.00 75.56 315 ASP A C 1
ATOM 2452 O O . ASP A 1 315 ? -19.050 18.328 16.447 1.00 75.56 315 ASP A O 1
ATOM 2456 N N . LYS A 1 316 ? -19.874 18.920 14.451 1.00 78.56 316 LYS A N 1
ATOM 2457 C CA . LYS A 1 316 ? -20.332 17.565 14.100 1.00 78.56 316 LYS A CA 1
ATOM 2458 C C . LYS A 1 316 ? -19.280 16.710 13.403 1.00 78.56 316 LYS A C 1
ATOM 2460 O O . LYS A 1 316 ? -19.410 15.493 13.394 1.00 78.56 316 LYS A O 1
ATOM 2465 N N . GLU A 1 317 ? -18.276 17.334 12.797 1.00 84.88 317 GLU A N 1
ATOM 2466 C CA . GLU A 1 317 ? -17.236 16.646 12.034 1.00 84.88 317 GLU A CA 1
ATOM 2467 C C . GLU A 1 317 ? -15.856 17.043 12.558 1.00 84.88 317 GLU A C 1
ATOM 2469 O O . GLU A 1 317 ? -15.615 18.206 12.891 1.00 84.88 317 GLU A O 1
ATOM 2474 N N . LEU A 1 318 ? -14.933 16.087 12.589 1.00 89.19 318 LEU A N 1
ATOM 2475 C CA . LEU A 1 318 ? -13.516 16.338 12.819 1.00 89.19 318 LEU A CA 1
ATOM 2476 C C . LEU A 1 318 ? -12.776 16.196 11.495 1.00 89.19 318 LEU A C 1
ATOM 2478 O O . LEU A 1 318 ? -13.059 15.307 10.698 1.00 89.19 318 LEU A O 1
ATOM 2482 N N . GLY A 1 319 ? -11.830 17.091 11.240 1.00 90.38 319 GLY A N 1
ATOM 2483 C CA . GLY A 1 319 ? -11.023 17.028 10.032 1.00 90.38 319 GLY A CA 1
ATOM 2484 C C . GLY A 1 319 ? -9.643 17.632 10.234 1.00 90.38 319 GLY A C 1
ATOM 2485 O O . GLY A 1 319 ? -9.382 18.261 11.257 1.00 90.38 319 GLY A O 1
ATOM 2486 N N . PRO A 1 320 ? -8.742 17.474 9.258 1.00 91.62 320 PRO A N 1
ATOM 2487 C CA . PRO A 1 320 ? -7.426 18.095 9.324 1.00 91.62 320 PRO A CA 1
ATOM 2488 C C . PRO A 1 320 ? -7.534 19.632 9.384 1.00 91.62 320 PRO A C 1
ATOM 2490 O O . PRO A 1 320 ? -8.594 20.196 9.076 1.00 91.62 320 PRO A O 1
ATOM 2493 N N . PRO A 1 321 ? -6.445 20.345 9.712 1.00 90.12 321 PRO A N 1
ATOM 2494 C CA . PRO A 1 321 ? -6.362 21.788 9.502 1.00 90.12 321 PRO A CA 1
ATOM 2495 C C . PRO A 1 321 ? -6.774 22.194 8.075 1.00 90.12 321 PRO A C 1
ATOM 2497 O O . PRO A 1 321 ? -6.658 21.413 7.126 1.00 90.12 321 PRO A O 1
ATOM 2500 N N . VAL A 1 322 ? -7.312 23.405 7.914 1.00 88.50 322 VAL A N 1
ATOM 2501 C CA . VAL A 1 322 ? -7.816 23.883 6.613 1.00 88.50 322 VAL A CA 1
ATOM 2502 C C . VAL A 1 322 ? -6.688 23.871 5.579 1.00 88.50 322 VAL A C 1
ATOM 2504 O O . VAL A 1 322 ? -5.585 24.327 5.856 1.00 88.50 322 VAL A O 1
ATOM 2507 N N . GLY A 1 323 ? -6.962 23.318 4.394 1.00 88.62 323 GLY A N 1
ATOM 2508 C CA . GLY A 1 323 ? -5.982 23.208 3.308 1.00 88.62 323 GLY A CA 1
ATOM 2509 C C . GLY A 1 323 ? -4.939 22.096 3.474 1.00 88.62 323 GLY A C 1
ATOM 2510 O O . GLY A 1 323 ? -4.165 21.873 2.547 1.00 88.62 323 GLY A O 1
ATOM 2511 N N . LYS A 1 324 ? -4.936 21.367 4.600 1.00 91.88 324 LYS A N 1
ATOM 2512 C CA . LYS A 1 324 ? -3.973 20.292 4.868 1.00 91.88 324 LYS A CA 1
ATOM 2513 C C . LYS A 1 324 ? -4.614 18.903 4.836 1.00 91.88 324 LYS A C 1
ATOM 2515 O O . LYS A 1 324 ? -5.792 18.730 5.148 1.00 91.88 324 LYS A O 1
ATOM 2520 N N . ARG A 1 325 ? -3.811 17.895 4.496 1.00 92.25 325 ARG A N 1
ATOM 2521 C CA . ARG A 1 325 ? -4.076 16.465 4.712 1.00 92.25 325 ARG A CA 1
ATOM 2522 C C . ARG A 1 325 ? -3.276 15.992 5.920 1.00 92.25 325 ARG A C 1
ATOM 2524 O O . ARG A 1 325 ? -2.079 16.251 5.991 1.00 92.25 325 ARG A O 1
ATOM 2531 N N . LEU A 1 326 ? -3.925 15.313 6.861 1.00 92.69 326 LEU A N 1
ATOM 2532 C CA . LEU A 1 326 ? -3.257 14.802 8.057 1.00 92.69 326 LEU A CA 1
ATOM 2533 C C . LEU A 1 326 ? -2.673 13.412 7.789 1.00 92.69 326 LEU A C 1
ATOM 2535 O O . LEU A 1 326 ? -3.383 12.526 7.316 1.00 92.69 326 LEU A O 1
ATOM 2539 N N . VAL A 1 327 ? -1.395 13.226 8.107 1.00 94.44 327 VAL A N 1
ATOM 2540 C CA . VAL A 1 327 ? -0.685 11.946 8.035 1.00 94.44 327 VAL A CA 1
ATOM 2541 C C . VAL A 1 327 ? -0.323 11.503 9.446 1.00 94.44 327 VAL A C 1
ATOM 2543 O O . VAL A 1 327 ? 0.426 12.175 10.151 1.00 94.44 327 VAL A O 1
ATOM 2546 N N . MET A 1 328 ? -0.859 10.359 9.853 1.00 94.00 328 MET A N 1
ATOM 2547 C CA . MET A 1 328 ? -0.503 9.706 11.105 1.00 94.00 328 MET A CA 1
ATOM 2548 C C . MET A 1 328 ? 0.551 8.635 10.826 1.00 94.00 328 MET A C 1
ATOM 2550 O O . MET A 1 328 ? 0.282 7.693 10.080 1.00 94.00 328 MET A O 1
ATOM 2554 N N . ALA A 1 329 ? 1.731 8.763 11.428 1.00 95.25 329 ALA A N 1
ATOM 2555 C CA . ALA A 1 329 ? 2.708 7.681 11.465 1.00 95.25 329 ALA A CA 1
ATOM 2556 C C . ALA A 1 329 ? 2.518 6.871 12.748 1.00 95.25 329 ALA A C 1
ATOM 2558 O O . ALA A 1 329 ? 2.591 7.422 13.846 1.00 95.25 329 ALA A O 1
ATOM 2559 N N . VAL A 1 330 ? 2.270 5.572 12.601 1.00 94.62 330 VAL A N 1
ATOM 2560 C CA . VAL A 1 330 ? 2.145 4.639 13.724 1.00 94.62 330 VAL A CA 1
ATOM 2561 C C . VAL A 1 330 ? 3.364 3.734 13.728 1.00 94.62 330 VAL A C 1
ATOM 2563 O O . VAL A 1 330 ? 3.606 3.032 12.747 1.00 94.62 330 VAL A O 1
ATOM 2566 N N . ASP A 1 331 ? 4.125 3.774 14.815 1.00 93.44 331 ASP A N 1
ATOM 2567 C CA . ASP A 1 331 ? 5.230 2.850 15.052 1.00 93.44 331 ASP A CA 1
ATOM 2568 C C . ASP A 1 331 ? 4.760 1.662 15.898 1.00 93.44 331 ASP A C 1
ATOM 2570 O O . ASP A 1 331 ? 3.840 1.795 16.711 1.00 93.44 331 ASP A O 1
ATOM 2574 N N . ASP A 1 332 ? 5.396 0.507 15.704 1.00 91.06 332 ASP A N 1
ATOM 2575 C CA . ASP A 1 332 ? 5.143 -0.714 16.476 1.00 91.06 332 ASP A CA 1
ATOM 2576 C C . ASP A 1 332 ? 3.671 -1.190 16.480 1.00 91.06 332 ASP A C 1
ATOM 2578 O O . ASP A 1 332 ? 3.107 -1.589 17.501 1.00 91.06 332 ASP A O 1
ATOM 2582 N N . CYS A 1 333 ? 3.032 -1.217 15.303 1.00 90.62 333 CYS A N 1
ATOM 2583 C CA . CYS A 1 333 ? 1.627 -1.627 15.139 1.00 90.62 333 CYS A CA 1
ATOM 2584 C C . CYS A 1 333 ? 1.276 -2.997 15.753 1.00 90.62 333 CYS A C 1
ATOM 2586 O O . CYS A 1 333 ? 0.117 -3.241 16.065 1.00 90.62 333 CYS A O 1
ATOM 2588 N N . ASN A 1 334 ? 2.237 -3.907 15.915 1.00 87.44 334 ASN A N 1
ATOM 2589 C CA . ASN A 1 334 ? 2.030 -5.247 16.473 1.00 87.44 334 ASN A CA 1
ATOM 2590 C C . ASN A 1 334 ? 2.151 -5.321 18.009 1.00 87.44 334 ASN A C 1
ATOM 2592 O O . ASN A 1 334 ? 1.983 -6.406 18.562 1.00 87.44 334 ASN A O 1
ATOM 2596 N N . MET A 1 335 ? 2.463 -4.216 18.691 1.00 90.38 335 MET A N 1
ATOM 2597 C CA . MET A 1 335 ? 2.691 -4.188 20.140 1.00 90.38 335 MET A CA 1
ATOM 2598 C C . MET A 1 335 ? 1.449 -4.128 21.047 1.00 90.38 335 MET A C 1
ATOM 2600 O O . MET A 1 335 ? 1.578 -4.594 22.183 1.00 90.38 335 MET A O 1
ATOM 2604 N N . PRO A 1 336 ? 0.281 -3.572 20.654 1.00 92.75 336 PRO A N 1
ATOM 2605 C CA . PRO A 1 336 ? -0.876 -3.508 21.548 1.00 92.75 336 PRO A CA 1
ATOM 2606 C C . PRO A 1 336 ? -1.276 -4.873 22.114 1.00 92.75 336 PRO A C 1
ATOM 2608 O O . PRO A 1 336 ? -1.311 -5.871 21.393 1.00 92.75 336 PRO A O 1
ATOM 2611 N N . GLN A 1 337 ? -1.610 -4.917 23.408 1.00 90.31 337 GLN A N 1
ATOM 2612 C CA . GLN A 1 337 ? -2.033 -6.155 24.052 1.00 90.31 337 GLN A CA 1
ATOM 2613 C C . GLN A 1 337 ? -3.370 -6.634 23.474 1.00 90.31 337 GLN A C 1
ATOM 2615 O O . GLN A 1 337 ? -4.338 -5.877 23.392 1.00 90.31 337 GLN A O 1
ATOM 2620 N N . LEU A 1 338 ? -3.418 -7.914 23.102 1.00 90.19 338 LEU A N 1
ATOM 2621 C CA . LEU A 1 338 ? -4.651 -8.549 22.655 1.00 90.19 338 LEU A CA 1
ATOM 2622 C C . LEU A 1 338 ? -5.612 -8.722 23.833 1.00 90.19 338 LEU A C 1
ATOM 2624 O O . LEU A 1 338 ? -5.209 -9.124 24.928 1.00 90.19 338 LEU A O 1
ATOM 2628 N N . GLU A 1 339 ? -6.893 -8.463 23.595 1.00 88.94 339 GLU A N 1
ATOM 2629 C CA . GLU A 1 339 ? -7.942 -8.808 24.547 1.00 88.94 339 GLU A CA 1
ATOM 2630 C C . GLU A 1 339 ? -8.147 -10.330 24.624 1.00 88.94 339 GLU A C 1
ATOM 2632 O O . GLU A 1 339 ? -7.579 -11.105 23.853 1.00 88.94 339 GLU A O 1
ATOM 2637 N N . THR A 1 340 ? -9.010 -10.777 25.540 1.00 87.69 340 THR A N 1
ATOM 2638 C CA . THR A 1 340 ? -9.298 -12.202 25.782 1.00 87.69 340 THR A CA 1
ATOM 2639 C C . THR A 1 340 ? -9.664 -12.986 24.515 1.00 87.69 340 THR A C 1
ATOM 2641 O O . THR A 1 340 ? -9.366 -14.175 24.427 1.00 87.69 340 THR A O 1
ATOM 2644 N N . TYR A 1 341 ? -10.285 -12.329 23.534 1.00 86.81 341 TYR A N 1
ATOM 2645 C CA . TYR A 1 341 ? -10.726 -12.931 22.273 1.00 86.81 341 TYR A CA 1
ATOM 2646 C C . TYR A 1 341 ? -9.798 -12.630 21.088 1.00 86.81 341 TYR A C 1
ATOM 2648 O O . TYR A 1 341 ? -10.158 -12.880 19.943 1.00 86.81 341 TYR A O 1
ATOM 2656 N N . GLY A 1 342 ? -8.596 -12.109 21.350 1.00 85.00 342 GLY A N 1
ATOM 2657 C CA . GLY A 1 342 ? -7.556 -11.924 20.340 1.00 85.00 342 GLY A CA 1
ATOM 2658 C C . GLY A 1 342 ? -7.649 -10.631 19.528 1.00 85.00 342 GLY A C 1
ATOM 2659 O O . GLY A 1 342 ? -6.792 -10.418 18.676 1.00 85.00 342 GLY A O 1
ATOM 2660 N N . ALA A 1 343 ? -8.637 -9.764 19.774 1.00 87.62 343 ALA A N 1
ATOM 2661 C CA . ALA A 1 343 ? -8.696 -8.457 19.127 1.00 87.62 343 ALA A CA 1
ATOM 2662 C C . ALA A 1 343 ? -7.698 -7.475 19.758 1.00 87.62 343 ALA A C 1
ATOM 2664 O O . ALA A 1 343 ? -7.402 -7.534 20.951 1.00 87.62 343 ALA A O 1
ATOM 2665 N N . ALA A 1 344 ? -7.206 -6.535 18.957 1.00 92.25 344 ALA A N 1
ATOM 2666 C CA . ALA A 1 344 ? -6.411 -5.406 19.424 1.00 92.25 344 ALA A CA 1
ATOM 2667 C C . ALA A 1 344 ? -7.248 -4.127 19.261 1.00 92.25 344 ALA A C 1
ATOM 2669 O O . ALA A 1 344 ? -7.294 -3.583 18.155 1.00 92.25 344 ALA A O 1
ATOM 2670 N N . PRO A 1 345 ? -7.906 -3.616 20.321 1.00 92.69 345 PRO A N 1
ATOM 2671 C CA . PRO A 1 345 ? -8.825 -2.481 20.205 1.00 92.69 345 PRO A CA 1
ATOM 2672 C C . PRO A 1 345 ? -8.256 -1.236 19.495 1.00 92.69 345 PRO A C 1
ATOM 2674 O O . PRO A 1 345 ? -8.982 -0.643 18.696 1.00 92.69 345 PRO A O 1
ATOM 2677 N N . PRO A 1 346 ? -6.980 -0.832 19.694 1.00 94.12 346 PRO A N 1
ATOM 2678 C CA . PRO A 1 346 ? -6.400 0.277 18.932 1.00 94.12 346 PRO A CA 1
ATOM 2679 C C . PRO A 1 346 ? -6.318 0.000 17.424 1.00 94.12 346 PRO A C 1
ATOM 2681 O O . PRO A 1 346 ? -6.566 0.897 16.622 1.00 94.12 346 PRO A O 1
ATOM 2684 N N . LEU A 1 347 ? -5.998 -1.235 17.021 1.00 93.88 347 LEU A N 1
ATOM 2685 C CA . LEU A 1 347 ? -5.916 -1.612 15.607 1.00 93.88 347 LEU A CA 1
ATOM 2686 C C . LEU A 1 347 ? -7.298 -1.718 14.963 1.00 93.88 347 LEU A C 1
ATOM 2688 O O . LEU A 1 347 ? -7.453 -1.326 13.809 1.00 93.88 347 LEU A O 1
ATOM 2692 N N . GLU A 1 348 ? -8.308 -2.180 15.704 1.00 92.38 348 GLU A N 1
ATOM 2693 C CA . GLU A 1 348 ? -9.693 -2.173 15.223 1.00 92.38 348 GLU A CA 1
ATOM 2694 C C . GLU A 1 348 ? -10.211 -0.750 15.001 1.00 92.38 348 GLU A C 1
ATOM 2696 O O . GLU A 1 348 ? -10.869 -0.491 13.993 1.00 92.38 348 GLU A O 1
ATOM 2701 N N . LEU A 1 349 ? -9.845 0.194 15.876 1.00 93.94 349 LEU A N 1
ATOM 2702 C CA . LEU A 1 349 ? -10.164 1.605 15.671 1.00 93.94 349 LEU A CA 1
ATOM 2703 C C . LEU A 1 349 ? -9.471 2.161 14.414 1.00 93.94 349 LEU A C 1
ATOM 2705 O O . LEU A 1 349 ? -10.130 2.798 13.595 1.00 93.94 349 LEU A O 1
ATOM 2709 N N . ILE A 1 350 ? -8.182 1.860 14.197 1.00 93.81 350 ILE A N 1
ATOM 2710 C CA . ILE A 1 350 ? -7.484 2.226 12.947 1.00 93.81 350 ILE A CA 1
ATOM 2711 C C . ILE A 1 350 ? -8.200 1.634 11.727 1.00 93.81 350 ILE A C 1
ATOM 2713 O O . ILE A 1 350 ? -8.425 2.336 10.742 1.00 93.81 350 ILE A O 1
ATOM 2717 N N . ARG A 1 351 ? -8.580 0.353 11.779 1.00 92.31 351 ARG A N 1
ATOM 2718 C CA . ARG A 1 351 ? -9.295 -0.317 10.686 1.00 92.31 351 ARG A CA 1
ATOM 2719 C C . ARG A 1 351 ? -10.633 0.365 10.396 1.00 92.31 351 ARG A C 1
ATOM 2721 O O . ARG A 1 351 ? -10.985 0.542 9.227 1.00 92.31 351 ARG A O 1
ATOM 2728 N N . GLN A 1 352 ? -11.368 0.762 11.433 1.00 91.38 352 GLN A N 1
ATOM 2729 C CA . GLN A 1 352 ? -12.627 1.489 11.288 1.00 91.38 352 GLN A CA 1
ATOM 2730 C C . GLN A 1 352 ? -12.411 2.842 10.601 1.00 91.38 352 GLN A C 1
ATOM 2732 O O . GLN A 1 352 ? -13.095 3.133 9.626 1.00 91.38 352 GLN A O 1
ATOM 2737 N N . ILE A 1 353 ? -11.408 3.609 11.031 1.00 90.38 353 ILE A N 1
ATOM 2738 C CA . ILE A 1 353 ? -11.065 4.913 10.441 1.00 90.38 353 ILE A CA 1
ATOM 2739 C C . ILE A 1 353 ? -10.670 4.760 8.964 1.00 90.38 353 ILE A C 1
ATOM 2741 O O . ILE A 1 353 ? -11.179 5.466 8.101 1.00 90.38 353 ILE A O 1
ATOM 2745 N N . ILE A 1 354 ? -9.819 3.785 8.629 1.00 91.06 354 ILE A N 1
ATOM 2746 C CA . ILE A 1 354 ? -9.387 3.555 7.238 1.00 91.06 354 ILE A CA 1
ATOM 2747 C C . ILE A 1 354 ? -10.562 3.165 6.326 1.00 91.06 354 ILE A C 1
ATOM 2749 O O . ILE A 1 354 ? -10.570 3.514 5.145 1.00 91.06 354 ILE A O 1
ATOM 2753 N N . SER A 1 355 ? -11.533 2.409 6.845 1.00 86.81 355 SER A N 1
ATOM 2754 C CA . SER A 1 355 ? -12.651 1.892 6.047 1.00 86.81 355 SER A CA 1
ATOM 2755 C C . SER A 1 355 ? -13.840 2.847 5.950 1.00 86.81 355 SER A C 1
ATOM 2757 O O . SER A 1 355 ? -14.505 2.864 4.916 1.00 86.81 355 SER A O 1
ATOM 2759 N N . GLN A 1 356 ? -14.114 3.624 6.999 1.00 86.94 356 GLN A N 1
ATOM 2760 C CA . GLN A 1 356 ? -15.325 4.446 7.110 1.00 86.94 356 GLN A CA 1
ATOM 2761 C C . GLN A 1 356 ? -15.056 5.951 6.985 1.00 86.94 356 GLN A C 1
ATOM 2763 O O . GLN A 1 356 ? -15.977 6.676 6.610 1.00 86.94 356 GLN A O 1
ATOM 2768 N N . GLY A 1 357 ? -13.814 6.398 7.209 1.00 75.56 357 GLY A N 1
ATOM 2769 C CA . GLY A 1 357 ? -13.436 7.813 7.242 1.00 75.56 357 GLY A CA 1
ATOM 2770 C C . GLY A 1 357 ? -13.559 8.391 8.638 1.00 75.56 357 GLY A C 1
ATOM 2771 O O . GLY A 1 357 ? -14.639 8.949 8.932 1.00 75.56 357 GLY A O 1
#

Sequence (357 aa):
NGERIKIPDIISIMFEVQDLRHASPATVSRCGMVYMEPYYLAGGWQPLAKSFSEAIGKEGTLGGRWHHDELMSMLDKVVPTTLKFYRKELGEYIASVDAQLVMNLLTLLKAFVTNVNNNDDGDEVETSEAKTIVQSVGGSSEDRRLFQLLFAQSFIWSMGSNVSDKARAKFSAFARTMVTDTMHLPFPSVDGNGATVYDFYVHKKSQSWVPWSYKTPKFNFSPTTPYFDLLVLTTEVVAMRSIMQNLSSIGKHVLVNGVTGTGKSSAVGNFLVEVLKAEDADSSFASFAMAFSAQTTSLNLQETMEAKLVRRRGDKELGPPVGKRLVMAVDDCNMPQLETYGAAPPLELIRQIISQG

Organism: Neobodo designis (NCBI:txid312471)

Foldseek 3Di:
DPDDDDDDPPDDDDDDDPDCPVPDPVRCVVDDDDDDDCVVCVLVALVVLLVLLVVVVVVCLLPPLRDNVVVSVLCVLQLVVLVVCCVPQFDFPDDDRSNVLNVQLVLLLVLCSNCLPVVVVPDPPPPPVLVVPDDDDDDDVLSVLLSLQSSLVSNCCSSQVRTDPVCNLVSQVVSQCCCCPRSVHDADDDPPPSDGPLQWDQDSVSRYIDGLVVVQDDQDDDPPDDPVLRDRGDSNLSSVLVSCLSSVVVPHDDDDDDDPPPCPVVSVVCSVCPPQVQVDPPGQEHEDEDEDAQPDALVNLVVVVQVQWDAPDVNPDTAHPPSHHYDYHYHPPVHHHADPVRDRRNVVSVVCVVVPD

InterPro domains:
  IPR026983 Dynein heavy chain [PTHR45703] (1-356)
  IPR027417 P-loop containing nucleoside triphosphate hydrolase [G3DSA:3.40.50.300] (1-38)
  IPR027417 P-loop containing nucleoside triphosphate hydrolase [G3DSA:3.40.50.300] (233-356)
  IPR041466 Dynein heavy chain, AAA 5 extension domain [PF17852] (71-213)